Protein AF-X0VZW4-F1 (afdb_monomer)

InterPro domains:
  IPR011990 Tetratricopeptide-like helical domain superfamily [G3DSA:1.25.40.10] (31-252)

Solvent-accessible surface area (backbone atoms only — not comparable to full-atom values): 12844 Å² total; per-residue (Å²): 111,80,69,56,58,56,50,50,62,64,44,47,64,54,50,29,52,48,30,44,52,51,28,52,52,49,49,65,78,30,65,91,46,46,73,84,43,12,54,59,40,14,56,21,18,56,56,45,89,47,60,73,40,29,54,46,11,34,54,22,14,55,51,27,23,53,54,27,48,76,70,69,36,25,69,56,22,34,56,28,34,54,50,24,45,58,42,37,54,71,65,46,65,81,48,40,68,62,51,20,53,40,24,46,52,34,24,50,23,35,33,74,59,73,35,50,63,55,18,67,76,43,31,39,52,54,17,36,53,34,18,58,77,71,66,37,43,66,56,34,15,53,44,31,50,50,51,50,54,50,49,54,68,71,45,60,99,65,57,61,71,69,56,36,53,53,49,44,57,45,18,54,51,15,53,74,36,29,52,86,98,36,68,43,30,16,47,15,28,31,42,40,10,51,48,31,36,78,73,72,37,46,86,67,5,52,61,29,30,52,51,11,48,54,44,16,61,74,70,67,37,59,66,61,32,52,57,53,47,57,52,43,64,76,65,55,79,53,79,96,40,45,71,61,40,49,52,51,52,54,54,64,75,74,111

Sequence (255 aa):
FFKQTLYEEIIAPRRIRLHRQVGKALEEVYAKRLEEHAAELAEHFSHSSDPADLAKAVSYSEMAAGRAWAVYAYGEVVRLLEQALKVQEVLDPDDKAKRCDLFLGLGSAVSASGQPRRALDVELPEAFSLAEDIGDSERASRICQQTMGVLYRYWSALPSGPGLVEMVQWAERADRYAQPDTTGRALADIALGNVKYVTGYPNEGVPLIRRGLGLARRLGDADTFWWAAAYWLGRVGAPQHTEETLRLAEELAQG

Organism: NCBI:txid412755

Nearest PDB structures (foldseek):
  7v1l-assembly1_B-2  TM=6.203E-01  e=7.178E-03  Homo sapiens
  8rsv-assembly1_A  TM=5.604E-01  e=6.033E-03  Bacillus phage phi3T
  7v1m-assembly2_G  TM=6.363E-01  e=2.528E-02  Homo sapiens
  7v6q-assembly1_D  TM=6.056E-01  e=2.757E-02  Homo sapiens
  1hz4-assembly1_A  TM=3.282E-01  e=8.163E-02  Escherichia coli

Foldseek 3Di:
DVVVVVVCVVVLVVLLVVLVVVLVVCCVVCVVPCLVCLQSNLVSLLSHLDLVSLVSNLVSLVSPLVVCVVVLVLVSNLVSLVSSLVSCCSNPVPPLVSNLVSLLSNLVSCLSVVNLVCNLVPSLVSSLVSCVVVVPLVSNLSSLLSNLVSLPVVCPQDDDDPSLVSLCVSLVSLCVSDDPLDLSQLLSLLSNLVSCVNVPNNVSSVVSLVVSLVSCVVVVVVPSNLSSLVSCLSRVPDPVCVVVNVVSVVVNVVD

Structure (mmCIF, N/CA/C/O backbone):
data_AF-X0VZW4-F1
#
_entry.id   AF-X0VZW4-F1
#
loop_
_atom_site.group_PDB
_atom_site.id
_atom_site.type_symbol
_atom_site.label_atom_id
_atom_site.label_alt_id
_atom_site.label_comp_id
_atom_site.label_asym_id
_atom_site.label_entity_id
_atom_site.label_seq_id
_atom_site.pdbx_PDB_ins_code
_atom_site.Cartn_x
_atom_site.Cartn_y
_atom_site.Cartn_z
_atom_site.occupancy
_atom_site.B_iso_or_equiv
_atom_site.auth_seq_id
_atom_site.auth_comp_id
_atom_site.auth_asym_id
_atom_site.auth_atom_id
_atom_site.pdbx_PDB_model_num
ATOM 1 N N . PHE A 1 1 ? -4.818 29.015 34.819 1.00 50.47 1 PHE A N 1
ATOM 2 C CA . PHE A 1 1 ? -3.881 27.915 34.533 1.00 50.47 1 PHE A CA 1
ATOM 3 C C . PHE A 1 1 ? -4.149 26.668 35.377 1.00 50.47 1 PHE A C 1
ATOM 5 O O . PHE A 1 1 ? -4.656 25.729 34.798 1.00 50.47 1 PHE A O 1
ATOM 12 N N . PHE A 1 2 ? -3.995 26.646 36.710 1.00 49.75 2 PHE A N 1
ATOM 13 C CA . PHE A 1 2 ? -4.201 25.407 37.507 1.00 49.75 2 PHE A CA 1
ATOM 14 C C . PHE A 1 2 ? -5.631 24.806 37.494 1.00 49.75 2 PHE A C 1
ATOM 16 O O . PHE A 1 2 ? -5.803 23.609 37.683 1.00 49.75 2 PHE A O 1
ATOM 23 N N . LYS A 1 3 ? -6.678 25.614 37.254 1.00 39.56 3 LYS A N 1
ATOM 24 C CA . LYS A 1 3 ? -8.075 25.132 37.176 1.00 39.56 3 LYS A CA 1
ATOM 25 C C . LYS A 1 3 ? -8.452 24.486 35.836 1.00 39.56 3 LYS A C 1
ATOM 27 O O . LYS A 1 3 ? -9.397 23.713 35.822 1.00 39.56 3 LYS A O 1
ATOM 32 N N . GLN A 1 4 ? -7.769 24.808 34.737 1.00 46.12 4 GLN A N 1
ATOM 33 C CA . GLN A 1 4 ? -8.074 24.228 33.419 1.00 46.12 4 GLN A CA 1
ATOM 34 C C . GLN A 1 4 ? -7.522 22.807 33.318 1.00 46.12 4 GLN A C 1
ATOM 36 O O . GLN A 1 4 ? -8.266 21.895 32.980 1.00 46.12 4 GLN A O 1
ATOM 41 N N . THR A 1 5 ? -6.279 22.609 33.758 1.00 50.44 5 THR A N 1
ATOM 42 C CA . THR A 1 5 ? -5.612 21.304 33.769 1.00 50.44 5 THR A CA 1
ATOM 43 C C . THR A 1 5 ? -6.343 20.295 34.657 1.00 50.44 5 THR A C 1
ATOM 45 O O . THR A 1 5 ? -6.620 19.183 34.227 1.00 50.44 5 THR A O 1
ATOM 48 N N . LEU A 1 6 ? -6.779 20.707 35.856 1.00 48.88 6 LEU A N 1
ATOM 49 C CA . LEU A 1 6 ? -7.508 19.816 36.769 1.00 48.88 6 LEU A CA 1
ATOM 50 C C . LEU A 1 6 ? -8.915 19.444 36.256 1.00 48.88 6 LEU A C 1
ATOM 52 O O . LEU A 1 6 ? -9.420 18.361 36.542 1.00 48.88 6 LEU A O 1
ATOM 56 N N . TYR A 1 7 ? -9.574 20.341 35.510 1.00 48.31 7 TYR A N 1
ATOM 57 C CA . TYR A 1 7 ? -10.873 20.050 34.891 1.00 48.31 7 TYR A CA 1
ATOM 58 C C . TYR A 1 7 ? -10.722 19.097 33.701 1.00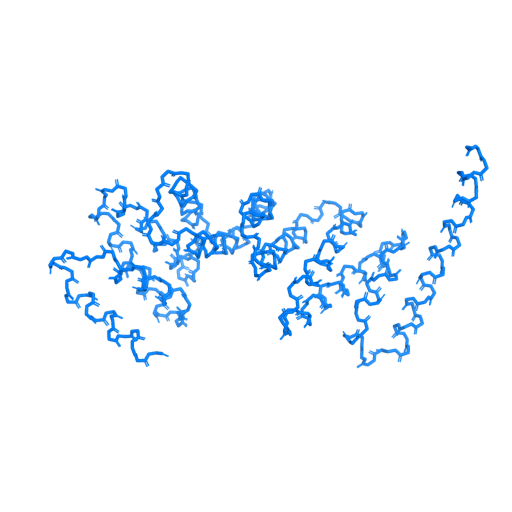 48.31 7 TYR A C 1
ATOM 60 O O . TYR A 1 7 ? -11.513 18.165 33.571 1.00 48.31 7 TYR A O 1
ATOM 68 N N . GLU A 1 8 ? -9.701 19.292 32.865 1.00 51.47 8 GLU A N 1
ATOM 69 C CA . GLU A 1 8 ? -9.376 18.388 31.757 1.00 51.47 8 GLU A CA 1
ATOM 70 C C . GLU A 1 8 ? -9.019 16.981 32.261 1.00 51.47 8 GLU A C 1
ATOM 72 O O . GLU A 1 8 ? -9.537 15.999 31.730 1.00 51.47 8 GLU A O 1
ATOM 77 N N . GLU A 1 9 ? -8.248 16.875 33.348 1.00 53.34 9 GLU A N 1
ATOM 78 C CA . GLU A 1 9 ? -7.863 15.597 33.965 1.00 53.34 9 GLU A CA 1
ATOM 79 C C . GLU A 1 9 ? -9.052 14.815 34.552 1.00 53.34 9 GLU A C 1
ATOM 81 O O . GLU A 1 9 ? -9.089 13.590 34.456 1.00 53.34 9 GLU A O 1
ATOM 86 N N . ILE A 1 10 ? -10.066 15.489 35.111 1.00 58.41 10 ILE A N 1
ATOM 87 C CA . ILE A 1 10 ? -11.280 14.827 35.632 1.00 58.41 10 ILE A CA 1
ATOM 88 C C . ILE A 1 10 ? -12.251 14.456 34.493 1.00 58.41 10 ILE A C 1
ATOM 90 O O . ILE A 1 10 ? -12.977 13.459 34.577 1.00 58.41 10 ILE A O 1
ATOM 94 N N . ILE A 1 11 ? -12.278 15.240 33.410 1.00 75.69 11 ILE A N 1
ATOM 95 C CA . ILE A 1 11 ? -13.163 15.016 32.258 1.00 75.69 11 ILE A CA 1
ATOM 96 C C . ILE A 1 11 ? -12.615 13.924 31.331 1.00 75.69 11 ILE A C 1
ATOM 98 O O . ILE A 1 11 ? -13.411 13.165 30.771 1.00 75.69 11 ILE A O 1
ATOM 102 N N . ALA A 1 12 ? -11.293 13.795 31.192 1.00 78.38 12 ALA A N 1
ATOM 103 C CA . ALA A 1 12 ? -10.671 12.861 30.257 1.00 78.38 12 ALA A CA 1
ATOM 104 C C . ALA A 1 12 ? -11.095 11.393 30.490 1.00 78.38 12 ALA A C 1
ATOM 106 O O . ALA A 1 12 ? -11.654 10.804 29.562 1.00 78.38 12 ALA A O 1
ATOM 107 N N . PRO A 1 13 ? -11.008 10.808 31.704 1.00 83.62 13 PRO A N 1
ATOM 108 C CA . PRO A 1 13 ? -11.471 9.438 31.947 1.00 83.62 13 PRO A CA 1
ATOM 109 C C . PRO A 1 13 ? -12.969 9.248 31.673 1.00 83.62 13 PRO A C 1
ATOM 111 O O . PRO A 1 13 ? -13.402 8.206 31.172 1.00 83.62 13 PRO A O 1
ATOM 114 N N . ARG A 1 14 ? -13.791 10.266 31.972 1.00 85.00 14 ARG A N 1
ATOM 115 C CA . ARG A 1 14 ? -15.236 10.223 31.709 1.00 85.00 14 ARG A CA 1
ATOM 116 C C . ARG A 1 14 ? -15.527 10.234 30.211 1.00 85.00 14 ARG A C 1
ATOM 118 O O . ARG A 1 14 ? -16.393 9.483 29.769 1.00 85.00 14 ARG A O 1
ATOM 125 N N . ARG A 1 15 ? -14.816 11.065 29.448 1.00 87.12 15 ARG A N 1
ATOM 126 C CA . ARG A 1 15 ? -14.939 11.161 27.993 1.00 87.12 15 ARG A CA 1
ATOM 127 C C . ARG A 1 15 ? -14.508 9.858 27.320 1.00 87.12 15 ARG A C 1
ATOM 129 O O . ARG A 1 15 ? -15.279 9.332 26.525 1.00 87.12 15 ARG A O 1
ATOM 136 N N . ILE A 1 16 ? -13.366 9.290 27.713 1.00 89.31 16 ILE A N 1
ATOM 137 C CA . ILE A 1 16 ? -12.884 7.981 27.236 1.00 89.31 16 ILE A CA 1
ATOM 138 C C . ILE A 1 16 ? -13.954 6.900 27.451 1.00 89.31 16 ILE A C 1
ATOM 140 O O . ILE A 1 16 ? -14.333 6.188 26.521 1.00 89.31 16 ILE A O 1
ATOM 144 N N . ARG A 1 17 ? -14.529 6.827 28.662 1.00 89.19 17 ARG A N 1
ATOM 145 C CA . ARG A 1 17 ? -15.597 5.865 28.973 1.00 89.19 17 ARG A CA 1
ATOM 146 C C . ARG A 1 17 ? -16.845 6.065 28.111 1.00 89.19 17 ARG A C 1
ATOM 148 O O . ARG A 1 17 ? -17.443 5.074 27.700 1.00 89.19 17 ARG A O 1
ATOM 155 N N . LEU A 1 18 ? -17.243 7.311 27.845 1.00 92.88 18 LEU A N 1
ATOM 156 C CA . LEU A 1 18 ? -18.391 7.611 26.985 1.00 92.88 18 LEU A CA 1
ATOM 157 C C . LEU A 1 18 ? -18.133 7.196 25.534 1.00 92.88 18 LEU A C 1
ATOM 159 O O . LEU A 1 18 ? -18.982 6.527 24.957 1.00 92.88 18 LEU A O 1
ATOM 163 N N . HIS A 1 19 ? -16.964 7.515 24.968 1.00 95.31 19 HIS A N 1
ATOM 164 C CA . HIS A 1 19 ? -16.605 7.070 23.618 1.00 95.31 19 HIS A CA 1
ATOM 165 C C . HIS A 1 19 ? -16.645 5.542 23.509 1.00 95.31 19 HIS A C 1
ATOM 167 O O . HIS A 1 19 ? -17.268 5.017 22.591 1.00 95.31 19 HIS A O 1
ATOM 173 N N . ARG A 1 20 ? -16.101 4.828 24.503 1.00 93.62 20 ARG A N 1
ATOM 174 C CA . ARG A 1 20 ? -16.175 3.364 24.558 1.00 93.62 20 ARG A CA 1
ATOM 175 C C . ARG A 1 20 ? -17.614 2.842 24.616 1.00 93.62 20 ARG A C 1
ATOM 177 O O . ARG A 1 20 ? -17.942 1.881 23.927 1.00 93.62 20 ARG A O 1
ATOM 184 N N . GLN A 1 21 ? -18.467 3.438 25.450 1.00 94.88 21 GLN A N 1
ATOM 185 C CA . GLN A 1 21 ? -19.874 3.037 25.573 1.00 94.88 21 GLN A CA 1
ATOM 186 C C . GLN A 1 21 ? -20.642 3.251 24.268 1.00 94.88 21 GLN A C 1
ATOM 188 O O . GLN A 1 21 ? -21.387 2.364 23.859 1.00 94.88 21 GLN A O 1
ATOM 193 N N . VAL A 1 22 ? -20.429 4.388 23.601 1.00 95.75 22 VAL A N 1
ATOM 194 C CA . VAL A 1 22 ? -21.047 4.672 22.302 1.00 95.75 22 VAL A CA 1
ATOM 195 C C . VAL A 1 22 ? -20.536 3.700 21.239 1.00 95.75 22 VAL A C 1
ATOM 197 O O . VAL A 1 22 ? -21.353 3.097 20.555 1.00 95.75 22 VAL A O 1
ATOM 200 N N . GLY A 1 23 ? -19.221 3.468 21.155 1.00 95.94 23 GLY A N 1
ATOM 201 C CA . GLY A 1 23 ? -18.638 2.520 20.200 1.00 95.94 23 GLY A CA 1
ATOM 202 C C . GLY A 1 23 ? -19.212 1.107 20.338 1.00 95.94 23 GLY A C 1
ATOM 203 O O . GLY A 1 23 ? -19.629 0.516 19.347 1.00 95.94 23 GLY A O 1
ATOM 204 N N . LYS A 1 24 ? -19.334 0.595 21.572 1.00 96.19 24 LYS A N 1
ATOM 205 C CA . LYS A 1 24 ? -19.956 -0.716 21.834 1.00 96.19 24 LYS A CA 1
ATOM 206 C C . LYS A 1 24 ? -21.438 -0.751 21.461 1.00 96.19 24 LYS A C 1
ATOM 208 O O . LYS A 1 24 ? -21.880 -1.702 20.829 1.00 96.19 24 LYS A O 1
ATOM 213 N N . ALA A 1 25 ? -22.193 0.292 21.805 1.00 96.88 25 ALA A N 1
ATOM 214 C CA . ALA A 1 25 ? -23.607 0.373 21.450 1.00 96.88 25 ALA A CA 1
ATOM 215 C C . ALA A 1 25 ? -23.816 0.426 19.925 1.00 96.88 25 ALA A C 1
ATOM 217 O O . ALA A 1 25 ? -24.714 -0.234 19.409 1.00 96.88 25 ALA A O 1
ATOM 218 N N . LEU A 1 26 ? -22.977 1.171 19.196 1.00 96.44 26 LEU A N 1
ATOM 219 C CA . LEU A 1 26 ? -22.997 1.207 17.732 1.00 96.44 26 LEU A CA 1
ATOM 220 C C . LEU A 1 26 ? -22.663 -0.167 17.136 1.00 96.44 26 LEU A C 1
ATOM 222 O O . LEU A 1 26 ? -23.366 -0.617 16.235 1.00 96.44 26 LEU A O 1
ATOM 226 N N . GLU A 1 27 ? -21.646 -0.856 17.660 1.00 96.44 27 GLU A N 1
ATOM 227 C CA . GLU A 1 27 ? -21.295 -2.221 17.244 1.00 96.44 27 GLU A CA 1
ATOM 228 C C . GLU A 1 27 ? -22.471 -3.194 17.412 1.00 96.44 27 GLU A C 1
ATOM 230 O O . GLU A 1 27 ? -22.763 -3.979 16.513 1.00 96.44 27 GLU A O 1
ATOM 235 N N . GLU A 1 28 ? -23.170 -3.127 18.548 1.00 96.75 28 GLU A N 1
ATOM 236 C CA . GLU A 1 28 ? -24.317 -3.988 18.848 1.00 96.75 28 GLU A CA 1
ATOM 237 C C . GLU A 1 28 ? -25.518 -3.684 17.940 1.00 96.75 28 GLU A C 1
ATOM 239 O O . GLU A 1 28 ? -26.097 -4.593 17.340 1.00 96.75 28 GLU A O 1
ATOM 244 N N . VAL A 1 29 ? -25.882 -2.404 17.800 1.00 97.56 29 VAL A N 1
ATOM 245 C CA . VAL A 1 29 ? -27.036 -1.968 16.995 1.00 97.56 29 VAL A CA 1
ATOM 246 C C . VAL A 1 29 ? -26.806 -2.223 15.503 1.00 97.56 29 VAL A C 1
ATOM 248 O O . VAL A 1 29 ? -27.734 -2.610 14.787 1.00 97.56 29 VAL A O 1
ATOM 251 N N . TYR A 1 30 ? -25.572 -2.047 15.029 1.00 95.81 30 TYR A N 1
ATOM 252 C CA . TYR A 1 30 ? -25.206 -2.162 13.619 1.00 95.81 30 TYR A CA 1
ATOM 253 C C . TYR A 1 30 ? -24.382 -3.410 13.300 1.00 95.81 30 TYR A C 1
ATOM 255 O O . TYR A 1 30 ? -23.720 -3.446 12.269 1.00 95.81 30 TYR A O 1
ATOM 263 N N . ALA A 1 31 ? -24.482 -4.478 14.097 1.00 94.62 31 ALA A N 1
ATOM 264 C CA . ALA A 1 31 ? -23.693 -5.704 13.927 1.00 94.62 31 ALA A CA 1
ATOM 265 C C . ALA A 1 31 ? -23.733 -6.313 12.505 1.00 94.62 31 ALA A C 1
ATOM 267 O O . ALA A 1 31 ? -22.778 -6.948 12.071 1.00 94.62 31 ALA A O 1
ATOM 268 N N . LYS A 1 32 ? -24.829 -6.114 11.755 1.00 95.81 32 LYS A N 1
ATOM 269 C CA . LYS A 1 32 ? -24.986 -6.589 10.361 1.00 95.81 32 LYS A CA 1
ATOM 270 C C . LYS A 1 32 ? -24.572 -5.572 9.288 1.00 95.81 32 LYS A C 1
ATOM 272 O O . LYS A 1 32 ? -24.661 -5.878 8.106 1.00 95.81 32 LYS A O 1
ATOM 277 N N . ARG A 1 33 ? -24.205 -4.356 9.691 1.00 94.94 33 ARG A N 1
ATOM 278 C CA . ARG A 1 33 ? -23.892 -3.203 8.831 1.00 94.94 33 ARG A CA 1
ATOM 279 C C . ARG A 1 33 ? -22.704 -2.405 9.381 1.00 94.94 33 ARG A C 1
ATOM 281 O O . ARG A 1 33 ? -22.652 -1.191 9.225 1.00 94.94 33 ARG A O 1
ATOM 288 N N . LEU A 1 34 ? -21.754 -3.080 10.034 1.00 94.81 34 LEU A N 1
ATOM 289 C CA . LEU A 1 34 ? -20.598 -2.432 10.669 1.00 94.81 34 LEU A CA 1
ATOM 290 C C . LEU A 1 34 ? -19.794 -1.601 9.669 1.00 94.81 34 LEU A C 1
ATOM 292 O O . LEU A 1 34 ? -19.367 -0.501 9.992 1.00 94.81 34 LEU A O 1
ATOM 296 N N . GLU A 1 35 ? -19.680 -2.086 8.434 1.00 93.62 35 GLU A N 1
ATOM 297 C CA . GLU A 1 35 ? -19.040 -1.365 7.339 1.00 93.62 35 GLU A CA 1
ATOM 298 C C . GLU A 1 35 ? -19.649 0.025 7.095 1.00 93.62 35 GLU A C 1
ATOM 300 O O . GLU A 1 35 ? -18.915 0.963 6.799 1.00 93.62 35 GLU A O 1
ATOM 305 N N . GLU A 1 36 ? -20.971 0.194 7.232 1.00 95.25 36 GLU A N 1
ATOM 306 C CA . GLU A 1 36 ? -21.644 1.491 7.034 1.00 95.25 36 GLU A CA 1
ATOM 307 C C . GLU A 1 36 ? -21.290 2.502 8.128 1.00 95.25 36 GLU A C 1
ATOM 309 O O . GLU A 1 36 ? -21.299 3.702 7.870 1.00 95.25 36 GLU A O 1
ATOM 314 N N . HIS A 1 37 ? -20.925 2.016 9.316 1.00 96.81 37 HIS A N 1
ATOM 315 C CA . HIS A 1 37 ? -20.604 2.824 10.494 1.00 96.81 37 HIS A CA 1
ATOM 316 C C . HIS A 1 37 ? -19.121 2.755 10.881 1.00 96.81 37 HIS A C 1
ATOM 318 O O . HIS A 1 37 ? -18.735 3.232 11.946 1.00 96.81 37 HIS A O 1
ATOM 324 N N . ALA A 1 38 ? -18.269 2.189 10.022 1.00 97.75 38 ALA A N 1
ATOM 325 C CA . ALA A 1 38 ? -16.870 1.927 10.341 1.00 97.75 38 ALA A CA 1
ATOM 326 C C . ALA A 1 38 ? -16.101 3.210 10.706 1.00 97.75 38 ALA A C 1
ATOM 328 O O . ALA A 1 38 ? -15.328 3.207 11.655 1.00 97.75 38 ALA A O 1
ATOM 329 N N . ALA A 1 39 ? -16.365 4.338 10.037 1.00 97.44 39 ALA A N 1
ATOM 330 C CA . ALA A 1 39 ? -15.709 5.608 10.364 1.00 97.44 39 ALA A CA 1
ATOM 331 C C . ALA A 1 39 ? -16.082 6.123 11.770 1.00 97.44 39 ALA A C 1
ATOM 333 O O . ALA A 1 39 ? -15.223 6.610 12.502 1.00 97.44 39 ALA A O 1
ATOM 334 N N . GLU A 1 40 ? -17.349 5.983 12.172 1.00 97.12 40 GLU A N 1
ATOM 335 C CA . GLU A 1 40 ? -17.820 6.365 13.511 1.00 97.12 40 GLU A CA 1
ATOM 336 C C . GLU A 1 40 ? -17.260 5.422 14.584 1.00 97.12 40 GLU A C 1
ATOM 338 O O . GLU A 1 40 ? -16.809 5.867 15.640 1.00 97.12 40 GLU A O 1
ATOM 343 N N . LEU A 1 41 ? -17.245 4.115 14.306 1.00 98.25 41 LEU A N 1
ATOM 344 C CA . LEU A 1 41 ? -16.666 3.108 15.193 1.00 98.25 41 LEU A CA 1
ATOM 345 C C . LEU A 1 41 ? -15.165 3.344 15.394 1.00 98.25 41 LEU A C 1
ATOM 347 O O . LEU A 1 41 ? -14.697 3.332 16.534 1.00 98.25 41 LEU A O 1
ATOM 351 N N . ALA A 1 42 ? -14.431 3.617 14.313 1.00 97.88 42 ALA A N 1
ATOM 352 C CA . ALA A 1 42 ? -13.022 3.985 14.353 1.00 97.88 42 ALA A CA 1
ATOM 353 C C . ALA A 1 42 ? -12.781 5.197 15.258 1.00 97.88 42 ALA A C 1
ATOM 355 O O . ALA A 1 42 ? -11.951 5.135 16.168 1.00 97.88 42 ALA A O 1
ATOM 356 N N . GLU A 1 43 ? -13.566 6.261 15.067 1.00 96.75 43 GLU A N 1
ATOM 357 C CA . GLU A 1 43 ? -13.483 7.466 15.887 1.00 96.75 43 GLU A CA 1
ATOM 358 C C . GLU A 1 43 ? -13.713 7.138 17.363 1.00 96.75 43 GLU A C 1
ATOM 360 O O . GLU A 1 43 ? -12.863 7.437 18.199 1.00 96.75 43 GLU A O 1
ATOM 365 N N . HIS A 1 44 ? -14.812 6.464 17.707 1.00 97.62 44 HIS A N 1
ATOM 366 C CA . HIS A 1 44 ? -15.130 6.154 19.100 1.00 97.62 44 HIS A CA 1
ATOM 367 C C . HIS A 1 44 ? -14.089 5.263 19.781 1.00 97.62 44 HIS A C 1
ATOM 369 O O . HIS A 1 44 ? -13.701 5.543 20.917 1.00 97.62 44 HIS A O 1
ATOM 375 N N . PHE A 1 45 ? -13.603 4.224 19.111 1.00 97.88 45 PHE A N 1
ATOM 376 C CA . PHE A 1 45 ? -12.608 3.340 19.705 1.00 97.88 45 PHE A CA 1
ATOM 377 C C . PHE A 1 45 ? -11.212 3.980 19.793 1.00 97.88 45 PHE A C 1
ATOM 379 O O . PHE A 1 45 ? -10.460 3.633 20.704 1.00 97.88 45 PHE A O 1
ATOM 386 N N . SER A 1 46 ? -10.889 4.965 18.942 1.00 96.81 46 SER A N 1
ATOM 387 C CA . SER A 1 46 ? -9.586 5.656 18.961 1.00 96.81 46 SER A CA 1
ATOM 388 C C . SER A 1 46 ? -9.323 6.476 20.231 1.00 96.81 46 SER A C 1
ATOM 390 O O . SER A 1 46 ? -8.172 6.748 20.557 1.00 96.81 46 SER A O 1
ATOM 392 N N . HIS A 1 47 ? -10.370 6.830 20.988 1.00 94.81 47 HIS A N 1
ATOM 393 C CA . HIS A 1 47 ? -10.239 7.508 22.288 1.00 94.81 47 HIS A CA 1
ATOM 394 C C . HIS A 1 47 ? -10.024 6.539 23.460 1.00 94.81 47 HIS A C 1
ATOM 396 O O . HIS A 1 47 ? -9.960 6.990 24.600 1.00 94.81 47 HIS A O 1
ATOM 402 N N . SER A 1 48 ? -9.977 5.222 23.238 1.00 92.38 48 SER A N 1
ATOM 403 C CA . SER A 1 48 ? -9.764 4.253 24.320 1.00 92.38 48 SER A CA 1
ATOM 404 C C . SER A 1 48 ? -8.300 4.200 24.773 1.00 92.38 48 SER A C 1
ATOM 406 O O . SER A 1 48 ? -7.398 4.649 24.080 1.00 92.38 48 SER A O 1
ATOM 408 N N . SER A 1 49 ? -8.056 3.628 25.950 1.00 89.56 49 SER A N 1
ATOM 409 C CA . SER A 1 49 ? -6.719 3.207 26.397 1.00 89.56 49 SER A CA 1
ATOM 410 C C . SER A 1 49 ? -6.597 1.682 26.501 1.00 89.56 49 SER A C 1
ATOM 412 O O . SER A 1 49 ? -5.585 1.171 26.969 1.00 89.56 49 SER A O 1
ATOM 414 N N . ASP A 1 50 ? -7.654 0.951 26.135 1.00 94.69 50 ASP A N 1
ATOM 415 C CA . ASP A 1 50 ? -7.696 -0.510 26.121 1.00 94.69 50 ASP A CA 1
ATOM 416 C C . ASP A 1 50 ? -7.139 -1.022 24.777 1.00 94.69 50 ASP A C 1
ATOM 418 O O . ASP A 1 50 ? -7.697 -0.662 23.735 1.00 94.69 50 ASP A O 1
ATOM 422 N N . PRO A 1 51 ? -6.089 -1.868 24.763 1.00 96.88 51 PRO A N 1
ATOM 423 C CA . PRO A 1 51 ? -5.511 -2.393 23.525 1.00 96.88 51 PRO A CA 1
ATOM 424 C C . PRO A 1 51 ? -6.528 -3.078 22.602 1.00 96.88 51 PRO A C 1
ATOM 426 O O . PRO A 1 51 ? -6.433 -2.954 21.383 1.00 96.88 51 PRO A O 1
ATOM 429 N N . ALA A 1 52 ? -7.543 -3.755 23.154 1.00 97.25 52 ALA A N 1
ATOM 430 C CA . ALA A 1 52 ? -8.564 -4.417 22.342 1.00 97.25 52 ALA A CA 1
ATOM 431 C C . ALA A 1 52 ? -9.476 -3.412 21.623 1.00 97.25 52 ALA A C 1
ATOM 433 O O . ALA A 1 52 ? -9.904 -3.652 20.495 1.00 97.25 52 ALA A O 1
ATOM 434 N N . ASP A 1 53 ? -9.767 -2.278 22.262 1.00 97.31 53 ASP A N 1
ATOM 435 C CA . ASP A 1 53 ? -10.522 -1.199 21.634 1.00 97.31 53 ASP A CA 1
ATOM 436 C C . ASP A 1 53 ? -9.651 -0.483 20.583 1.00 97.31 53 ASP A C 1
ATOM 438 O O . ASP A 1 53 ? -10.114 -0.235 19.475 1.00 97.31 53 ASP A O 1
ATOM 442 N N . LEU A 1 54 ? -8.372 -0.210 20.868 1.00 98.25 54 LEU A N 1
ATOM 443 C CA . LEU A 1 54 ? -7.468 0.413 19.891 1.00 98.25 54 LEU A CA 1
ATOM 444 C C . LEU A 1 54 ? -7.278 -0.460 18.638 1.00 98.25 54 LEU A C 1
ATOM 446 O O . LEU A 1 54 ? -7.327 0.053 17.521 1.00 98.25 54 LEU A O 1
ATOM 450 N N . ALA A 1 55 ? -7.169 -1.783 18.794 1.00 98.44 55 ALA A N 1
ATOM 451 C CA . ALA A 1 55 ? -7.121 -2.714 17.664 1.00 98.44 55 ALA A CA 1
ATOM 452 C C . ALA A 1 55 ? -8.391 -2.645 16.793 1.00 98.44 55 ALA A C 1
ATOM 454 O O . ALA A 1 55 ? -8.317 -2.691 15.559 1.00 98.44 55 ALA A O 1
ATOM 455 N N . LYS A 1 56 ? -9.566 -2.468 17.416 1.00 98.25 56 LYS A N 1
ATOM 456 C CA . LYS A 1 56 ? -10.815 -2.203 16.687 1.00 98.25 56 LYS A CA 1
ATOM 457 C C . LYS A 1 56 ? -10.769 -0.872 15.951 1.00 98.25 56 LYS A C 1
ATOM 459 O O . LYS A 1 56 ? -11.202 -0.814 14.807 1.00 98.25 56 LYS A O 1
ATOM 464 N N . ALA A 1 57 ? -10.236 0.181 16.569 1.00 98.50 57 ALA A N 1
ATOM 465 C CA . ALA A 1 57 ? -10.125 1.487 15.927 1.00 98.50 57 ALA A CA 1
ATOM 466 C C . ALA A 1 57 ? -9.279 1.435 14.646 1.00 98.50 57 ALA A C 1
ATOM 468 O O . ALA A 1 57 ? -9.705 1.975 13.625 1.00 98.50 57 ALA A O 1
ATOM 469 N N . VAL A 1 58 ? -8.138 0.731 14.663 1.00 98.69 58 VAL A N 1
ATOM 470 C CA . VAL A 1 58 ? -7.322 0.493 13.456 1.00 98.69 58 VAL A CA 1
ATOM 471 C C . VAL A 1 58 ? -8.132 -0.273 12.407 1.00 98.69 58 VAL A C 1
ATOM 473 O O . VAL A 1 58 ? -8.278 0.199 11.282 1.00 98.69 58 VAL A O 1
ATOM 476 N N . SER A 1 59 ? -8.747 -1.394 12.797 1.00 98.44 59 SER A N 1
ATOM 477 C CA . SER A 1 59 ? -9.506 -2.261 11.880 1.00 98.44 59 SER A CA 1
ATOM 478 C C . SER A 1 59 ? -10.682 -1.534 11.213 1.00 98.44 59 SER A C 1
ATOM 480 O O . SER A 1 59 ? -10.895 -1.639 10.005 1.00 98.44 59 SER A O 1
ATOM 482 N N . TYR A 1 60 ? -11.447 -0.762 11.988 1.00 98.69 60 TYR A N 1
ATOM 483 C CA . TYR A 1 60 ? -12.557 0.028 11.465 1.00 98.69 60 TYR A CA 1
ATOM 484 C C . TYR A 1 60 ? -12.084 1.211 10.616 1.00 98.69 60 TYR A C 1
ATOM 486 O O . TYR A 1 60 ? -12.756 1.556 9.645 1.00 98.69 60 TYR A O 1
ATOM 494 N N . SER A 1 61 ? -10.918 1.793 10.915 1.00 98.69 61 SER A N 1
ATOM 495 C CA . SER A 1 61 ? -10.321 2.829 10.065 1.00 98.69 61 SER A CA 1
ATOM 496 C C . SER A 1 61 ? -9.941 2.266 8.694 1.00 98.69 61 SER A C 1
ATOM 498 O O . SER A 1 61 ? -10.280 2.871 7.682 1.00 98.69 61 SER A O 1
ATOM 500 N N . GLU A 1 62 ? -9.307 1.088 8.643 1.00 98.56 62 GLU A N 1
ATOM 501 C CA . GLU A 1 62 ? -8.961 0.393 7.390 1.00 98.56 62 GLU A CA 1
ATOM 502 C C . GLU A 1 62 ? -10.223 0.033 6.581 1.00 98.56 62 GLU A C 1
ATOM 504 O O . GLU A 1 62 ? -10.286 0.264 5.373 1.00 98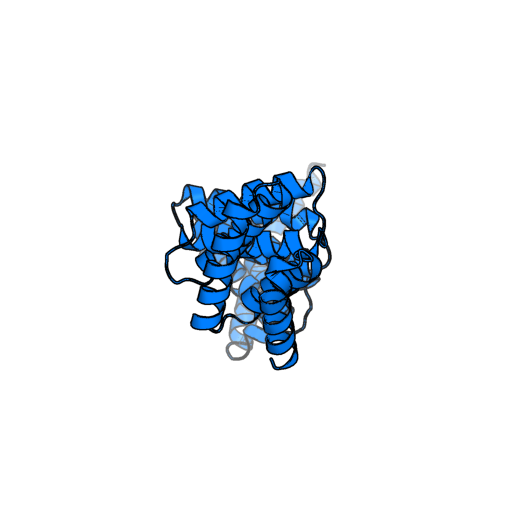.56 62 GLU A O 1
ATOM 509 N N . MET A 1 63 ? -11.270 -0.459 7.251 1.00 98.38 63 MET A N 1
ATOM 510 C CA . MET A 1 63 ? -12.562 -0.775 6.630 1.00 98.38 63 MET A CA 1
ATOM 511 C C . MET A 1 63 ? -13.246 0.470 6.042 1.00 98.38 63 MET A C 1
ATOM 513 O O . MET A 1 63 ? -13.698 0.461 4.893 1.00 98.38 63 MET A O 1
ATOM 517 N N . ALA A 1 64 ? -13.300 1.561 6.809 1.00 98.50 64 ALA A N 1
ATOM 518 C CA . ALA A 1 64 ? -13.849 2.831 6.351 1.00 98.50 64 ALA A CA 1
ATOM 519 C C . ALA A 1 64 ? -13.028 3.414 5.191 1.00 98.50 64 ALA A C 1
ATOM 521 O O . ALA A 1 64 ? -13.601 3.905 4.217 1.00 98.50 64 ALA A O 1
ATOM 522 N N . ALA A 1 65 ? -11.698 3.304 5.260 1.00 98.50 65 ALA A N 1
ATOM 523 C CA . ALA A 1 65 ? -10.784 3.734 4.210 1.00 98.50 65 ALA A CA 1
ATOM 524 C C . ALA A 1 65 ? -11.032 2.953 2.911 1.00 98.50 65 ALA A C 1
ATOM 526 O O . ALA A 1 65 ? -11.112 3.560 1.846 1.00 98.50 65 ALA A O 1
ATOM 527 N N . GLY A 1 66 ? -11.257 1.637 2.990 1.00 98.00 66 GLY A N 1
ATOM 528 C CA . GLY A 1 66 ? -11.632 0.814 1.837 1.00 98.00 66 GLY A CA 1
ATOM 529 C C . GLY A 1 66 ? -12.931 1.275 1.165 1.00 98.00 66 GLY A C 1
ATOM 530 O O . GLY A 1 66 ? -12.992 1.395 -0.060 1.00 98.00 66 GLY A O 1
ATOM 531 N N . ARG A 1 67 ? -13.959 1.624 1.951 1.00 97.75 67 ARG A N 1
ATOM 532 C CA . ARG A 1 67 ? -15.218 2.175 1.412 1.00 97.75 67 ARG A CA 1
ATOM 533 C C . ARG A 1 67 ? -15.035 3.549 0.785 1.00 97.75 67 ARG A C 1
ATOM 535 O O . ARG A 1 67 ? -15.553 3.789 -0.302 1.00 97.75 67 ARG A O 1
ATOM 542 N N . ALA A 1 68 ? -14.310 4.440 1.458 1.00 98.19 68 ALA A N 1
ATOM 543 C CA . ALA A 1 68 ? -14.013 5.773 0.948 1.00 98.19 68 ALA A CA 1
ATOM 544 C C . ALA A 1 68 ? -13.219 5.695 -0.367 1.00 98.19 68 ALA A C 1
ATOM 546 O O . ALA A 1 68 ? -13.522 6.424 -1.311 1.00 98.19 68 ALA A O 1
ATOM 547 N N . TRP A 1 69 ? -12.272 4.757 -0.465 1.00 98.06 69 TRP A N 1
ATOM 548 C CA . TRP A 1 69 ? -11.524 4.483 -1.690 1.00 98.06 69 TRP A CA 1
ATOM 549 C C . TRP A 1 69 ? -12.442 4.058 -2.841 1.00 98.06 69 TRP A C 1
ATOM 551 O O . TRP A 1 69 ? -12.341 4.607 -3.936 1.00 98.06 69 TRP A O 1
ATOM 561 N N . ALA A 1 70 ? -13.380 3.140 -2.587 1.00 97.25 70 ALA A N 1
ATOM 562 C CA . ALA A 1 70 ? -14.308 2.627 -3.598 1.00 97.25 70 ALA A CA 1
ATOM 563 C C . ALA A 1 70 ? -15.232 3.701 -4.206 1.00 97.25 70 ALA A C 1
ATOM 565 O O . ALA A 1 70 ? -15.732 3.522 -5.314 1.00 97.25 70 ALA A O 1
ATOM 566 N N . VAL A 1 71 ? -15.449 4.816 -3.501 1.00 97.31 71 VAL A N 1
ATOM 567 C CA . VAL A 1 71 ? -16.235 5.967 -3.983 1.00 97.31 71 VAL A CA 1
ATOM 568 C C . VAL A 1 71 ? -15.369 7.193 -4.294 1.00 97.31 71 VAL A C 1
ATOM 570 O O . VAL A 1 71 ? -15.887 8.304 -4.389 1.00 97.31 71 VAL A O 1
ATOM 573 N N . TYR A 1 72 ? -14.056 7.002 -4.463 1.00 97.06 72 TYR A N 1
ATOM 574 C CA . TYR A 1 72 ? -13.085 8.039 -4.838 1.00 97.06 72 TYR A CA 1
ATOM 575 C C . TYR A 1 72 ? -12.947 9.198 -3.832 1.00 97.06 72 TYR A C 1
ATOM 577 O O . TYR A 1 72 ? -12.450 10.275 -4.165 1.00 97.06 72 TYR A O 1
ATOM 585 N N . ALA A 1 73 ? -13.340 8.988 -2.574 1.00 97.69 73 ALA A N 1
ATOM 586 C CA . ALA A 1 73 ? -13.214 9.966 -1.497 1.00 97.69 73 ALA A CA 1
ATOM 587 C C . ALA A 1 73 ? -11.794 9.957 -0.896 1.00 97.69 73 ALA A C 1
ATOM 589 O O . ALA A 1 73 ? -11.605 9.723 0.295 1.00 97.69 73 ALA A O 1
ATOM 590 N N . TYR A 1 74 ? -10.769 10.208 -1.717 1.00 97.75 74 TYR A N 1
ATOM 591 C CA . TYR A 1 74 ? -9.362 10.028 -1.329 1.00 97.75 74 TYR A CA 1
ATOM 592 C C . TYR A 1 74 ? -8.929 10.865 -0.121 1.00 97.75 74 TYR A C 1
ATOM 594 O O . TYR A 1 74 ? -8.146 10.389 0.694 1.00 97.75 74 TYR A O 1
ATOM 602 N N . GLY A 1 75 ? -9.456 12.084 0.040 1.00 97.94 75 GLY A N 1
ATOM 603 C CA . GLY A 1 75 ? -9.172 12.902 1.225 1.00 97.94 75 GLY A CA 1
ATOM 604 C C . GLY A 1 75 ? -9.651 12.249 2.527 1.00 97.94 75 GLY A C 1
ATOM 605 O O . GLY A 1 75 ? -8.976 12.339 3.548 1.00 97.94 75 GLY A O 1
ATOM 606 N N . GLU A 1 76 ? -10.772 11.528 2.473 1.00 98.19 76 GLU A N 1
ATOM 607 C CA . GLU A 1 76 ? -11.285 10.776 3.617 1.00 98.19 76 GLU A CA 1
ATOM 608 C C . GLU A 1 76 ? -10.447 9.520 3.885 1.00 98.19 76 GLU A C 1
ATOM 610 O O . GLU A 1 76 ? -10.158 9.216 5.039 1.00 98.19 76 GLU A O 1
ATOM 615 N N . VAL A 1 77 ? -9.961 8.845 2.834 1.00 98.75 77 VAL A N 1
ATOM 616 C CA . VAL A 1 77 ? -8.992 7.743 2.975 1.00 98.75 77 VAL A CA 1
ATOM 617 C C . VAL A 1 77 ? -7.736 8.220 3.710 1.00 98.75 77 VAL A C 1
ATOM 619 O O . VAL A 1 77 ? -7.303 7.566 4.655 1.00 98.75 77 VAL A O 1
ATOM 622 N N . VAL A 1 78 ? -7.177 9.374 3.318 1.00 98.69 78 VAL A N 1
ATOM 623 C CA . VAL A 1 78 ? -6.010 9.967 3.993 1.00 98.69 78 VAL A CA 1
ATOM 624 C C . VAL A 1 78 ? -6.312 10.212 5.471 1.00 98.69 78 VAL A 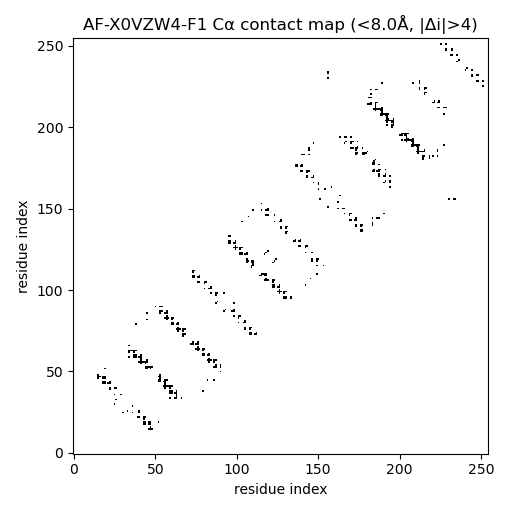C 1
ATOM 626 O O . VAL A 1 78 ? -5.560 9.748 6.324 1.00 98.69 78 VAL A O 1
ATOM 629 N N . ARG A 1 79 ? -7.438 10.867 5.789 1.00 98.44 79 ARG A N 1
ATOM 630 C CA . ARG A 1 79 ? -7.837 11.154 7.177 1.00 98.44 79 ARG A CA 1
ATOM 631 C C . ARG A 1 79 ? -7.942 9.879 8.024 1.00 98.44 79 ARG A C 1
ATOM 633 O O . ARG A 1 79 ? -7.448 9.846 9.150 1.00 98.44 79 ARG A O 1
ATOM 640 N N . LEU A 1 80 ? -8.584 8.843 7.487 1.00 98.69 80 LEU A N 1
ATOM 641 C CA . LEU A 1 80 ? -8.812 7.573 8.177 1.00 98.69 80 LEU A CA 1
ATOM 642 C C . LEU A 1 80 ? -7.513 6.792 8.393 1.00 98.69 80 LEU A C 1
ATOM 644 O O . LEU A 1 80 ? -7.280 6.292 9.491 1.00 98.69 80 LEU A O 1
ATOM 648 N N . LEU A 1 81 ? -6.639 6.712 7.387 1.00 98.75 81 LEU A N 1
ATOM 649 C CA . LEU A 1 81 ? -5.369 5.998 7.523 1.00 98.75 81 LEU A CA 1
ATOM 650 C C . LEU A 1 81 ? -4.356 6.758 8.398 1.00 98.75 81 LEU A C 1
ATOM 652 O O . LEU A 1 81 ? -3.595 6.125 9.124 1.00 98.75 81 LEU A O 1
ATOM 656 N N . GLU A 1 82 ? -4.377 8.097 8.418 1.00 98.56 82 GLU A N 1
ATOM 657 C CA . GLU A 1 82 ? -3.582 8.891 9.370 1.00 98.56 82 GLU A CA 1
ATOM 658 C C . GLU A 1 82 ? -4.036 8.652 10.816 1.00 98.56 82 GLU A C 1
ATOM 660 O O . GLU A 1 82 ? -3.209 8.564 11.726 1.00 98.56 82 GLU A O 1
ATOM 665 N N . GLN A 1 83 ? -5.349 8.540 11.042 1.00 98.25 83 GLN A N 1
ATOM 666 C CA . GLN A 1 83 ? -5.901 8.167 12.344 1.00 98.25 83 GLN A CA 1
ATOM 667 C C . GLN A 1 83 ? -5.490 6.741 12.725 1.00 98.25 83 GLN A C 1
ATOM 669 O O . GLN A 1 83 ? -5.015 6.534 13.841 1.00 98.25 83 GLN A O 1
ATOM 674 N N . ALA A 1 84 ? -5.603 5.786 11.797 1.00 98.69 84 ALA A N 1
ATOM 675 C CA . ALA A 1 84 ? -5.179 4.405 12.004 1.00 98.69 84 ALA A CA 1
ATOM 676 C C . ALA A 1 84 ? -3.697 4.314 12.388 1.00 98.69 84 ALA A C 1
ATOM 678 O O . ALA A 1 84 ? -3.361 3.608 13.332 1.00 98.69 84 ALA A O 1
ATOM 679 N N . LEU A 1 85 ? -2.825 5.066 11.709 1.00 98.62 85 LEU A N 1
ATOM 680 C CA . LEU A 1 85 ? -1.391 5.090 11.992 1.00 98.62 85 LEU A CA 1
ATOM 681 C C . LEU A 1 85 ? -1.096 5.635 13.393 1.00 98.62 85 LEU A C 1
ATOM 683 O O . LEU A 1 85 ? -0.380 4.990 14.152 1.00 98.62 85 LEU A O 1
ATOM 687 N N . LYS A 1 86 ? -1.709 6.763 13.776 1.00 98.25 86 LYS A N 1
ATOM 688 C CA . LYS A 1 86 ? -1.555 7.331 15.128 1.00 98.25 86 LYS A CA 1
ATOM 689 C C . LYS A 1 86 ? -2.036 6.371 16.212 1.00 98.25 86 LYS A C 1
ATOM 691 O O . LYS A 1 86 ? -1.406 6.254 17.257 1.00 98.25 86 LYS A O 1
ATOM 696 N N . VAL A 1 87 ? -3.158 5.692 15.976 1.00 98.50 87 VAL A N 1
ATOM 697 C CA . VAL A 1 87 ? -3.670 4.685 16.909 1.00 98.50 87 VAL A CA 1
ATOM 698 C C . VAL A 1 87 ? -2.733 3.481 16.973 1.00 98.50 87 VAL A C 1
ATOM 700 O O . VAL A 1 87 ? -2.447 3.006 18.069 1.00 98.50 87 VAL A O 1
ATOM 703 N N . GLN A 1 88 ? -2.227 3.012 15.832 1.00 98.62 88 GLN A N 1
ATOM 704 C CA . GLN A 1 88 ? -1.293 1.892 15.766 1.00 98.62 88 GLN A CA 1
ATOM 705 C C . GLN A 1 88 ? -0.001 2.190 16.535 1.00 98.62 88 GLN A C 1
ATOM 707 O O . GLN A 1 88 ? 0.471 1.330 17.265 1.00 98.62 88 GLN A O 1
ATOM 712 N N . GLU A 1 89 ? 0.536 3.407 16.438 1.00 97.50 89 GLU A N 1
ATOM 713 C CA . GLU A 1 89 ? 1.730 3.828 17.187 1.00 97.50 89 GLU A CA 1
ATOM 714 C C . GLU A 1 89 ? 1.529 3.815 18.710 1.00 97.50 89 GLU A C 1
ATOM 716 O O . GLU A 1 89 ? 2.491 3.640 19.454 1.00 97.50 89 GLU A O 1
ATOM 721 N N . VAL A 1 90 ? 0.288 3.979 19.182 1.00 97.62 90 VAL A N 1
ATOM 722 C CA . VAL A 1 90 ? -0.061 3.857 20.606 1.00 97.62 90 VAL A CA 1
ATOM 723 C C . VAL A 1 90 ? -0.329 2.402 20.995 1.00 97.62 90 VAL A C 1
ATOM 725 O O . VAL A 1 90 ? 0.052 1.985 22.087 1.00 97.62 90 VAL A O 1
ATOM 728 N N . LEU A 1 91 ? -1.006 1.643 20.129 1.00 98.06 91 LEU A N 1
ATOM 729 C CA . LEU A 1 91 ? -1.366 0.244 20.357 1.00 98.06 91 LEU A CA 1
ATOM 730 C C . LEU A 1 91 ? -0.130 -0.659 20.404 1.00 98.06 91 LEU A C 1
ATOM 732 O O . LEU A 1 91 ? 0.041 -1.412 21.359 1.00 98.06 91 LEU A O 1
ATOM 736 N N . ASP A 1 92 ? 0.683 -0.597 19.353 1.00 97.81 92 ASP A N 1
ATOM 737 C CA . ASP A 1 92 ? 1.893 -1.389 19.182 1.00 97.81 92 ASP A CA 1
ATOM 738 C C . ASP A 1 92 ? 2.847 -0.665 18.205 1.00 97.81 92 ASP A C 1
ATOM 740 O O . ASP A 1 92 ? 2.740 -0.831 16.980 1.00 97.81 92 ASP A O 1
ATOM 744 N N . PRO A 1 93 ? 3.769 0.174 18.720 1.00 96.00 93 PRO A N 1
ATOM 745 C CA . PRO A 1 93 ? 4.741 0.885 17.890 1.00 96.00 93 PRO A CA 1
ATOM 746 C C . PRO A 1 93 ? 5.771 -0.044 17.227 1.00 96.00 93 PRO A C 1
ATOM 748 O O . PRO A 1 93 ? 6.381 0.358 16.227 1.00 96.00 93 PRO A O 1
ATOM 751 N N . ASP A 1 94 ? 5.955 -1.259 17.752 1.00 97.38 94 ASP A N 1
ATOM 752 C CA . ASP A 1 94 ? 6.920 -2.246 17.261 1.00 97.38 94 ASP A CA 1
ATOM 753 C C . ASP A 1 94 ? 6.332 -3.154 16.168 1.00 97.38 94 ASP A C 1
ATOM 755 O O . ASP A 1 94 ? 7.091 -3.827 15.462 1.00 97.38 94 ASP A O 1
ATOM 759 N N . ASP A 1 95 ? 5.013 -3.111 15.935 1.00 98.19 95 ASP A N 1
ATOM 760 C CA . ASP A 1 95 ? 4.369 -3.715 14.762 1.00 98.19 95 ASP A CA 1
ATOM 761 C C . ASP A 1 95 ? 4.690 -2.918 13.483 1.00 98.19 95 ASP A C 1
ATOM 763 O O . ASP A 1 95 ? 3.881 -2.193 12.887 1.00 98.19 95 ASP A O 1
ATOM 767 N N . LYS A 1 96 ? 5.944 -3.060 13.048 1.00 98.25 96 LYS A N 1
ATOM 768 C CA . LYS A 1 96 ? 6.478 -2.461 11.824 1.00 98.25 96 LYS A CA 1
ATOM 769 C C . LYS A 1 96 ? 5.727 -2.932 10.580 1.00 98.25 96 LYS A C 1
ATOM 771 O O . LYS A 1 96 ? 5.620 -2.163 9.628 1.00 98.25 96 LYS A O 1
ATOM 776 N N . ALA A 1 97 ? 5.189 -4.154 10.583 1.00 98.50 97 ALA A N 1
ATOM 777 C CA . ALA A 1 97 ? 4.455 -4.700 9.446 1.00 98.50 97 ALA A CA 1
ATOM 778 C C . ALA A 1 97 ? 3.130 -3.954 9.234 1.00 98.50 97 ALA A C 1
ATOM 780 O O . ALA A 1 97 ? 2.877 -3.463 8.132 1.00 98.50 97 ALA A O 1
ATOM 781 N N . LYS A 1 98 ? 2.325 -3.775 10.291 1.00 98.44 98 LYS A N 1
ATOM 782 C CA . LYS A 1 98 ? 1.082 -2.996 10.203 1.00 98.44 98 LYS A CA 1
ATOM 783 C C . LYS A 1 98 ? 1.357 -1.533 9.861 1.00 98.44 98 LYS A C 1
ATOM 785 O O . LYS A 1 98 ? 0.679 -0.972 9.003 1.00 98.44 98 LYS A O 1
ATOM 790 N N . ARG A 1 99 ? 2.377 -0.915 10.468 1.00 98.62 99 ARG A N 1
ATOM 791 C CA . ARG A 1 99 ? 2.773 0.470 10.147 1.00 98.62 99 ARG A CA 1
ATOM 792 C C . ARG A 1 99 ? 3.205 0.619 8.685 1.00 98.62 99 ARG A C 1
ATOM 794 O O . ARG A 1 99 ? 2.795 1.576 8.035 1.00 98.62 99 ARG A O 1
ATOM 801 N N . CYS A 1 100 ? 3.964 -0.341 8.153 1.00 98.75 100 CYS A N 1
ATOM 802 C CA . CYS A 1 100 ? 4.345 -0.384 6.742 1.00 98.75 100 CYS A CA 1
ATOM 803 C C . CYS A 1 100 ? 3.109 -0.419 5.832 1.00 98.75 100 CYS A C 1
ATOM 805 O O . CYS A 1 100 ? 3.025 0.358 4.882 1.00 98.75 100 CYS A O 1
ATOM 807 N N . ASP A 1 101 ? 2.136 -1.282 6.135 1.00 98.44 101 ASP A N 1
ATOM 808 C CA . ASP A 1 101 ? 0.913 -1.412 5.337 1.00 98.44 101 ASP A CA 1
ATOM 809 C C . ASP A 1 101 ? 0.066 -0.123 5.375 1.00 98.44 101 ASP A C 1
ATOM 811 O O . ASP A 1 101 ? -0.453 0.309 4.341 1.00 98.44 101 ASP A O 1
ATOM 815 N N . LEU A 1 102 ? -0.010 0.547 6.533 1.00 98.69 102 LEU A N 1
ATOM 816 C CA . LEU A 1 102 ? -0.698 1.835 6.686 1.00 98.69 102 LEU A CA 1
ATOM 817 C C . LEU A 1 102 ? -0.006 2.962 5.907 1.00 98.69 102 LEU A C 1
ATOM 819 O O . LEU A 1 102 ? -0.685 3.719 5.212 1.00 98.69 102 LEU A O 1
ATOM 823 N N . PHE A 1 103 ? 1.327 3.059 5.962 1.00 98.75 103 PHE A N 1
ATOM 824 C CA . PHE A 1 103 ? 2.079 4.025 5.156 1.00 98.75 103 PHE A CA 1
ATOM 825 C C . PHE A 1 103 ? 1.949 3.750 3.654 1.00 98.75 103 PHE A C 1
ATOM 827 O O . PHE A 1 103 ? 1.752 4.683 2.878 1.00 98.75 103 PHE A O 1
ATOM 834 N N . LEU A 1 104 ? 1.980 2.484 3.228 1.00 98.44 104 LEU A N 1
ATOM 835 C CA . LEU A 1 104 ? 1.774 2.111 1.827 1.00 98.44 104 LEU A CA 1
ATOM 836 C C . LEU A 1 104 ? 0.381 2.544 1.328 1.00 98.44 104 LEU A C 1
ATOM 838 O O . LEU A 1 104 ? 0.254 3.148 0.253 1.00 98.44 104 LEU A O 1
ATOM 842 N N . GLY A 1 105 ? -0.656 2.294 2.137 1.00 98.19 105 GLY A N 1
ATOM 843 C CA . GLY A 1 105 ? -2.024 2.747 1.881 1.00 98.19 105 GLY A CA 1
ATOM 844 C C . GLY A 1 105 ? -2.147 4.274 1.844 1.00 98.19 105 GLY A C 1
ATOM 845 O O . GLY A 1 105 ? -2.751 4.821 0.917 1.00 98.19 105 GLY A O 1
ATOM 846 N N . LEU A 1 106 ? -1.513 4.978 2.790 1.00 98.38 106 LEU A N 1
ATOM 847 C CA . LEU A 1 106 ? -1.441 6.440 2.785 1.00 98.38 106 LEU A CA 1
ATOM 848 C C . LEU A 1 106 ? -0.775 6.951 1.513 1.00 98.38 106 LEU A C 1
ATOM 850 O O . LEU A 1 106 ? -1.338 7.828 0.865 1.00 98.38 106 LEU A O 1
ATOM 854 N N . GLY A 1 107 ? 0.345 6.355 1.099 1.00 97.94 107 GLY A N 1
ATOM 855 C CA . GLY A 1 107 ? 1.042 6.718 -0.130 1.00 97.94 107 GLY A CA 1
ATOM 856 C C . GLY A 1 107 ? 0.142 6.638 -1.366 1.00 97.94 107 GLY A C 1
ATOM 857 O O . GLY A 1 107 ? 0.237 7.472 -2.269 1.00 97.94 107 GLY A O 1
ATOM 858 N N . SER A 1 108 ? -0.781 5.670 -1.392 1.00 96.06 108 SER A N 1
ATOM 859 C CA . SER A 1 108 ? -1.756 5.527 -2.477 1.00 96.06 108 SER A CA 1
ATOM 860 C C . SER A 1 108 ? -2.782 6.662 -2.424 1.00 96.06 108 SER A C 1
ATOM 862 O O . SER A 1 108 ? -3.049 7.317 -3.432 1.00 96.06 108 SER A O 1
ATOM 864 N N . ALA A 1 109 ? -3.313 6.948 -1.234 1.00 97.56 109 ALA A N 1
ATOM 865 C CA . ALA A 1 109 ? -4.348 7.955 -1.016 1.00 97.56 109 ALA A CA 1
ATOM 866 C C . ALA A 1 109 ? -3.852 9.399 -1.192 1.00 97.56 109 ALA A C 1
ATOM 868 O O . ALA A 1 109 ? -4.519 10.213 -1.837 1.00 97.56 109 ALA A O 1
ATOM 869 N N . VAL A 1 110 ? -2.667 9.737 -0.677 1.00 97.50 110 VAL A N 1
ATOM 870 C CA . VAL A 1 110 ? -2.087 11.076 -0.849 1.00 97.50 110 VAL A CA 1
ATOM 871 C C . VAL A 1 110 ? -1.694 11.328 -2.306 1.00 97.50 110 VAL A C 1
ATOM 873 O O . VAL A 1 110 ? -1.962 12.410 -2.824 1.00 97.50 110 VAL A O 1
ATOM 876 N N . SER A 1 111 ? -1.187 10.321 -3.028 1.00 94.69 111 SER A N 1
ATOM 877 C CA . SER A 1 111 ? -0.957 10.453 -4.470 1.00 94.69 111 SER A CA 1
ATOM 878 C C . SER A 1 111 ? -2.269 10.669 -5.237 1.00 94.69 111 SER A C 1
ATOM 880 O O . SER A 1 111 ? -2.357 11.614 -6.023 1.00 94.69 111 SER A O 1
ATOM 882 N N . ALA A 1 112 ? -3.300 9.861 -4.968 1.00 93.56 112 ALA A N 1
ATOM 883 C CA . ALA A 1 112 ? -4.602 9.958 -5.633 1.00 93.56 112 ALA A CA 1
ATOM 884 C C . ALA A 1 112 ? -5.360 11.261 -5.313 1.00 93.56 112 ALA A C 1
ATOM 886 O O . ALA A 1 112 ? -6.093 11.776 -6.153 1.00 93.56 112 ALA A O 1
ATOM 887 N N . SER A 1 113 ? -5.141 11.842 -4.129 1.00 94.88 113 SER A N 1
ATOM 888 C CA . SER A 1 113 ? -5.678 13.157 -3.744 1.00 94.88 113 SER A CA 1
ATOM 889 C C . SER A 1 113 ? -4.881 14.350 -4.298 1.00 94.88 113 SER A C 1
ATOM 891 O O . SER A 1 113 ? -5.141 15.489 -3.916 1.00 94.88 113 SER A O 1
ATOM 893 N N . GLY A 1 114 ? -3.925 14.116 -5.206 1.00 92.81 114 GLY A N 1
ATOM 894 C CA . GLY A 1 114 ? -3.172 15.177 -5.881 1.00 92.81 114 GLY A CA 1
ATOM 895 C C . GLY A 1 114 ? -1.941 15.674 -5.120 1.00 92.81 114 GLY A C 1
ATOM 896 O O . GLY A 1 114 ? -1.429 16.746 -5.434 1.00 92.81 114 GLY A O 1
ATOM 897 N N . GLN A 1 115 ? -1.432 14.906 -4.151 1.00 95.56 115 GLN A N 1
ATOM 898 C CA . GLN A 1 115 ? -0.238 15.237 -3.360 1.00 95.56 115 GLN A CA 1
ATOM 899 C C . GLN A 1 115 ? 0.915 14.238 -3.608 1.00 95.56 115 GLN A C 1
ATOM 901 O O . GLN A 1 115 ? 1.409 13.610 -2.669 1.00 95.56 115 GLN A O 1
ATOM 906 N N . PRO A 1 116 ? 1.395 14.070 -4.858 1.00 93.12 116 PRO A N 1
ATOM 907 C CA . PRO A 1 116 ? 2.413 13.071 -5.191 1.00 93.12 116 PRO A CA 1
ATOM 908 C C . PRO A 1 116 ? 3.779 13.344 -4.551 1.00 93.12 116 PRO A C 1
ATOM 910 O O . PRO A 1 116 ? 4.512 12.398 -4.297 1.00 93.12 116 PRO A O 1
ATOM 913 N N . ARG A 1 117 ? 4.140 14.602 -4.256 1.00 94.19 117 ARG A N 1
ATOM 914 C CA . ARG A 1 117 ? 5.389 14.893 -3.527 1.00 94.19 117 ARG A CA 1
ATOM 915 C C . ARG A 1 117 ? 5.343 14.402 -2.092 1.00 94.19 117 ARG A C 1
ATOM 917 O O . ARG A 1 117 ? 6.294 13.772 -1.668 1.00 94.19 117 ARG A O 1
ATOM 924 N N . ARG A 1 118 ? 4.213 14.587 -1.403 1.00 96.19 118 ARG A N 1
ATOM 925 C CA . ARG A 1 118 ? 3.987 14.015 -0.070 1.00 96.19 118 ARG A CA 1
ATOM 926 C C . ARG A 1 118 ? 4.216 12.493 -0.113 1.00 96.19 118 ARG A C 1
ATOM 928 O O . ARG A 1 118 ? 5.159 12.024 0.510 1.00 96.19 118 ARG A O 1
ATOM 935 N N . ALA A 1 119 ? 3.526 11.840 -1.061 1.00 97.31 119 ALA A N 1
ATOM 936 C CA . ALA A 1 119 ? 3.870 10.564 -1.707 1.00 97.31 119 ALA A CA 1
ATOM 937 C C . ALA A 1 119 ? 5.311 10.075 -1.531 1.00 97.31 119 ALA A C 1
ATOM 939 O O . ALA A 1 119 ? 5.626 9.090 -0.860 1.00 97.31 119 ALA A O 1
ATOM 940 N N . LEU A 1 120 ? 6.156 10.761 -2.290 1.00 95.81 120 LEU A N 1
ATOM 941 C CA . LEU A 1 120 ? 7.528 10.394 -2.595 1.00 95.81 120 LEU A CA 1
ATOM 942 C C . LEU A 1 120 ? 8.516 10.812 -1.507 1.00 95.81 120 LEU A C 1
ATOM 944 O O . LEU A 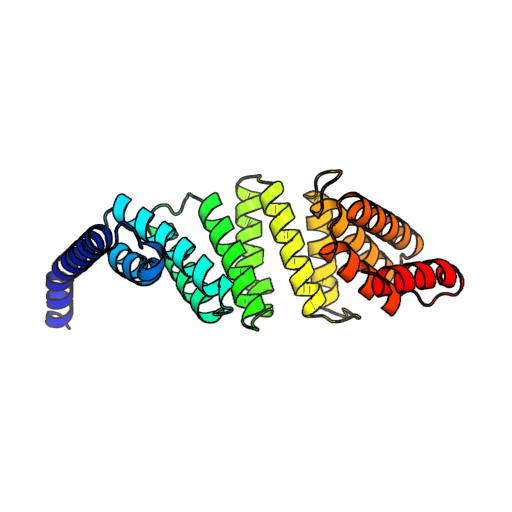1 120 ? 9.580 10.206 -1.415 1.00 95.81 120 LEU A O 1
ATOM 948 N N . ASP A 1 121 ? 8.167 11.833 -0.727 1.00 96.44 121 ASP A N 1
ATOM 949 C CA . ASP A 1 121 ? 9.041 12.457 0.265 1.00 96.44 121 ASP A CA 1
ATOM 950 C C . ASP A 1 121 ? 8.795 11.929 1.682 1.00 96.44 121 ASP A C 1
ATOM 952 O O . ASP A 1 121 ? 9.685 12.045 2.520 1.00 96.44 121 ASP A O 1
ATOM 956 N N . VAL A 1 122 ? 7.604 11.373 1.944 1.00 97.75 122 VAL A N 1
ATOM 957 C CA . VAL A 1 122 ? 7.169 10.923 3.270 1.00 97.75 122 VAL A CA 1
ATOM 958 C C . VAL A 1 122 ? 6.662 9.484 3.198 1.00 97.75 122 VAL A C 1
ATOM 960 O O . VAL A 1 122 ? 7.389 8.553 3.502 1.00 97.75 122 VAL A O 1
ATOM 963 N N . GLU A 1 123 ? 5.432 9.235 2.749 1.00 98.44 123 GLU A N 1
ATOM 964 C CA . GLU A 1 123 ? 4.774 7.954 3.041 1.00 98.44 123 GLU A CA 1
ATOM 965 C C . GLU A 1 123 ? 5.485 6.725 2.448 1.00 98.44 123 GLU A C 1
ATOM 967 O O . GLU A 1 123 ? 5.621 5.700 3.120 1.00 98.44 123 GLU A O 1
ATOM 972 N N . LEU A 1 124 ? 5.939 6.803 1.193 1.00 98.44 124 LEU A N 1
ATOM 973 C CA . LEU A 1 124 ? 6.580 5.671 0.520 1.00 98.44 124 LEU A CA 1
ATOM 974 C C . LEU A 1 124 ? 8.000 5.379 1.030 1.00 98.44 124 LEU A C 1
ATOM 976 O O . LEU A 1 124 ? 8.311 4.198 1.218 1.00 98.44 124 LEU A O 1
ATOM 980 N N . PRO A 1 125 ? 8.868 6.382 1.270 1.00 98.44 125 PRO A N 1
ATOM 981 C CA . PRO A 1 125 ? 10.113 6.168 2.001 1.00 98.44 125 PRO A CA 1
ATOM 982 C C . PRO A 1 125 ? 9.916 5.527 3.382 1.00 98.44 125 PRO A C 1
ATOM 984 O O . PRO A 1 125 ? 10.635 4.569 3.684 1.00 98.44 125 PRO A O 1
ATOM 987 N N . GLU A 1 126 ? 8.933 5.964 4.183 1.00 98.56 126 GLU A N 1
ATOM 988 C CA . GLU A 1 126 ? 8.778 5.414 5.538 1.00 98.56 126 GLU A CA 1
ATOM 989 C C . GLU A 1 126 ? 8.316 3.951 5.468 1.00 98.56 126 GLU A C 1
ATOM 991 O O . GLU A 1 126 ? 8.843 3.096 6.183 1.00 98.56 126 GLU A O 1
ATOM 996 N N . ALA A 1 127 ? 7.376 3.644 4.562 1.00 98.75 127 ALA A N 1
ATOM 997 C CA . ALA A 1 127 ? 6.943 2.273 4.301 1.00 98.75 127 ALA A CA 1
ATOM 998 C C . ALA A 1 127 ? 8.128 1.389 3.884 1.00 98.75 127 ALA A C 1
ATOM 1000 O O . ALA A 1 127 ? 8.302 0.288 4.404 1.00 98.75 127 ALA A O 1
ATOM 1001 N N . PHE A 1 128 ? 8.965 1.877 2.964 1.00 98.69 128 PHE A N 1
ATOM 1002 C CA . PHE A 1 128 ? 10.122 1.132 2.476 1.00 98.69 128 PHE A CA 1
ATOM 1003 C C . PHE A 1 128 ? 11.135 0.846 3.582 1.00 98.69 128 PHE A C 1
ATOM 1005 O O . PHE A 1 128 ? 11.566 -0.294 3.721 1.00 98.69 128 PHE A O 1
ATOM 1012 N N . SER A 1 129 ? 11.453 1.851 4.400 1.00 98.56 129 SER A N 1
ATOM 1013 C CA . SER A 1 129 ? 12.343 1.700 5.554 1.00 98.56 129 SER A CA 1
ATOM 1014 C C . SER A 1 129 ? 11.838 0.617 6.516 1.00 98.56 129 SER A C 1
ATOM 1016 O O . SER A 1 129 ? 12.590 -0.273 6.907 1.00 98.56 129 SER A O 1
ATOM 1018 N N . LEU A 1 130 ? 10.534 0.617 6.824 1.00 98.69 130 LEU A N 1
ATOM 1019 C CA . LEU A 1 130 ? 9.922 -0.408 7.675 1.00 98.69 130 LEU A CA 1
ATOM 1020 C C . LEU A 1 130 ? 9.980 -1.808 7.050 1.00 98.69 130 LEU A C 1
ATOM 1022 O O . LEU A 1 130 ? 10.219 -2.774 7.772 1.00 98.69 130 LEU A O 1
ATOM 1026 N N . ALA A 1 131 ? 9.779 -1.925 5.734 1.00 98.56 131 ALA A N 1
ATOM 1027 C CA . ALA A 1 131 ? 9.888 -3.195 5.020 1.00 98.56 131 ALA A CA 1
ATOM 1028 C C . ALA A 1 131 ? 11.329 -3.738 5.008 1.00 98.56 131 ALA A C 1
ATOM 1030 O O . ALA A 1 131 ? 11.530 -4.937 5.212 1.00 98.56 131 ALA A O 1
ATOM 1031 N N . GLU A 1 132 ? 12.330 -2.869 4.817 1.00 98.12 132 GLU A N 1
ATOM 1032 C CA . GLU A 1 132 ? 13.748 -3.243 4.905 1.00 98.12 132 GLU A CA 1
ATOM 1033 C C . GLU A 1 132 ? 14.116 -3.697 6.323 1.00 98.12 132 GLU A C 1
ATOM 1035 O O . GLU A 1 132 ? 14.745 -4.742 6.490 1.00 98.12 132 GLU A O 1
ATOM 1040 N N . ASP A 1 133 ? 13.655 -2.969 7.340 1.00 98.25 133 ASP A N 1
ATOM 1041 C CA . ASP A 1 133 ? 13.896 -3.270 8.752 1.00 98.25 133 ASP A CA 1
ATOM 1042 C C . ASP A 1 133 ? 13.406 -4.662 9.176 1.00 98.25 133 ASP A C 1
ATOM 1044 O O . ASP A 1 133 ? 14.024 -5.302 10.029 1.00 98.25 133 ASP A O 1
ATOM 1048 N N . ILE A 1 134 ? 12.283 -5.122 8.618 1.00 98.06 134 ILE A N 1
ATOM 1049 C CA . ILE A 1 134 ? 11.725 -6.455 8.902 1.00 98.06 134 ILE A CA 1
ATOM 1050 C C . ILE A 1 134 ? 12.190 -7.527 7.905 1.00 98.06 134 ILE A C 1
ATOM 1052 O O . ILE A 1 134 ? 11.827 -8.693 8.056 1.00 98.06 134 ILE A O 1
ATOM 1056 N N . GLY A 1 135 ? 12.985 -7.159 6.894 1.00 97.75 135 GLY A N 1
ATOM 1057 C CA . GLY A 1 135 ? 13.476 -8.073 5.861 1.00 97.75 135 GLY A CA 1
ATOM 1058 C C . GLY A 1 135 ? 12.398 -8.587 4.897 1.00 97.75 135 GLY A C 1
ATOM 1059 O O . GLY A 1 135 ? 12.591 -9.628 4.265 1.00 97.75 135 GLY A O 1
ATOM 1060 N N . ASP A 1 136 ? 11.267 -7.888 4.768 1.00 97.75 136 ASP A N 1
ATOM 1061 C CA . ASP A 1 136 ? 10.150 -8.310 3.920 1.00 97.75 136 ASP A CA 1
ATOM 1062 C C . ASP A 1 136 ? 10.328 -7.801 2.484 1.00 97.75 136 ASP A C 1
ATOM 1064 O O . ASP A 1 136 ? 9.965 -6.678 2.117 1.00 97.75 136 ASP A O 1
ATOM 1068 N N . SER A 1 137 ? 10.890 -8.674 1.647 1.00 95.88 137 SER A N 1
ATOM 1069 C CA . SER A 1 137 ? 11.142 -8.372 0.237 1.00 95.88 137 SER A CA 1
ATOM 1070 C C . SER A 1 137 ? 9.862 -8.191 -0.582 1.00 95.88 137 SER A C 1
ATOM 1072 O O . SER A 1 137 ? 9.877 -7.461 -1.573 1.00 95.88 137 SER A O 1
ATOM 1074 N N . GLU A 1 138 ? 8.751 -8.824 -0.195 1.00 95.69 138 GLU A N 1
ATOM 1075 C CA . GLU A 1 138 ? 7.485 -8.696 -0.918 1.00 95.69 138 GLU A CA 1
ATOM 1076 C C . GLU A 1 138 ? 6.890 -7.301 -0.703 1.00 95.69 138 GLU A C 1
ATOM 1078 O O . GLU A 1 138 ? 6.551 -6.613 -1.673 1.00 95.69 138 GLU A O 1
ATOM 1083 N N . ARG A 1 139 ? 6.850 -6.832 0.552 1.00 97.44 139 ARG A N 1
ATOM 1084 C CA . ARG A 1 139 ? 6.454 -5.454 0.875 1.00 97.44 139 ARG A CA 1
ATOM 1085 C C . ARG A 1 139 ? 7.378 -4.442 0.212 1.00 97.44 139 ARG A C 1
ATOM 1087 O O . ARG A 1 139 ? 6.885 -3.538 -0.464 1.00 97.44 139 ARG A O 1
ATOM 1094 N N . ALA A 1 140 ? 8.695 -4.628 0.315 1.00 98.12 140 ALA A N 1
ATOM 1095 C CA . ALA A 1 140 ? 9.665 -3.745 -0.329 1.00 98.12 140 ALA A CA 1
ATOM 1096 C C .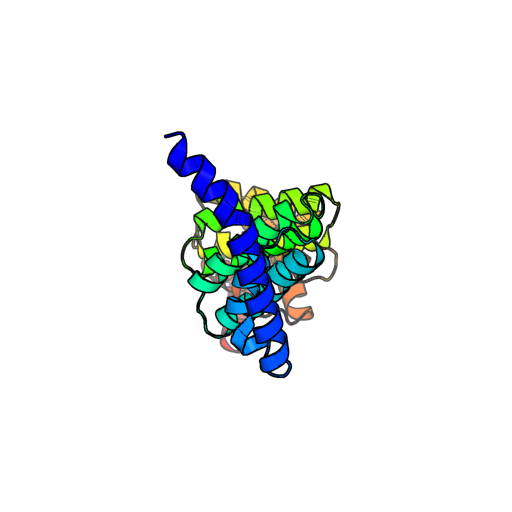 ALA A 1 140 ? 9.447 -3.668 -1.853 1.00 98.12 140 ALA A C 1
ATOM 1098 O O . ALA A 1 140 ? 9.452 -2.574 -2.426 1.00 98.12 140 ALA A O 1
ATOM 1099 N N . SER A 1 141 ? 9.177 -4.804 -2.509 1.00 96.00 141 SER A N 1
ATOM 1100 C CA . SER A 1 141 ? 8.858 -4.846 -3.940 1.00 96.00 141 SER A CA 1
ATOM 1101 C C . SER A 1 141 ? 7.562 -4.099 -4.265 1.00 96.00 141 SER A C 1
ATOM 1103 O O . SER A 1 141 ? 7.545 -3.297 -5.200 1.00 96.00 141 SER A O 1
ATOM 1105 N N . ARG A 1 142 ? 6.486 -4.304 -3.494 1.00 95.25 142 ARG A N 1
ATOM 1106 C CA . ARG A 1 142 ? 5.206 -3.597 -3.683 1.00 95.25 142 ARG A CA 1
ATOM 1107 C C . ARG A 1 142 ? 5.347 -2.085 -3.515 1.00 95.25 142 ARG A C 1
ATOM 1109 O O . ARG A 1 142 ? 4.807 -1.331 -4.322 1.00 95.25 142 ARG A O 1
ATOM 1116 N N . ILE A 1 143 ? 6.109 -1.646 -2.514 1.00 98.06 143 ILE A N 1
ATOM 1117 C CA . ILE A 1 143 ? 6.404 -0.228 -2.286 1.00 98.06 143 ILE A CA 1
ATOM 1118 C C . ILE A 1 143 ? 7.173 0.344 -3.480 1.00 98.06 143 ILE A C 1
ATOM 1120 O O . ILE A 1 143 ? 6.780 1.377 -4.011 1.00 98.06 143 ILE A O 1
ATOM 1124 N N . CYS A 1 144 ? 8.203 -0.354 -3.974 1.00 95.94 144 CYS A N 1
ATOM 1125 C CA . CYS A 1 144 ? 8.935 0.077 -5.168 1.00 95.94 144 CYS A CA 1
ATOM 1126 C C . CYS A 1 144 ? 8.020 0.209 -6.393 1.00 95.94 144 CYS A C 1
ATOM 1128 O O . CYS A 1 144 ? 8.104 1.205 -7.109 1.00 95.94 144 CYS A O 1
ATOM 1130 N N . GLN A 1 145 ? 7.127 -0.757 -6.625 1.00 91.12 145 GLN A N 1
ATOM 1131 C CA . GLN A 1 145 ? 6.166 -0.707 -7.733 1.00 91.12 145 GLN A CA 1
ATOM 1132 C C . GLN A 1 145 ? 5.270 0.533 -7.643 1.00 91.12 145 GLN A C 1
ATOM 1134 O O . GLN A 1 145 ? 5.141 1.278 -8.620 1.00 91.12 145 GLN A O 1
ATOM 1139 N N . GLN A 1 146 ? 4.705 0.801 -6.462 1.00 93.31 146 GLN A N 1
ATOM 1140 C CA . GLN A 1 146 ? 3.879 1.983 -6.243 1.00 93.31 146 GLN A CA 1
ATOM 1141 C C . GLN A 1 146 ? 4.685 3.272 -6.438 1.00 93.31 146 GLN A C 1
ATOM 1143 O O . GLN A 1 146 ? 4.244 4.155 -7.176 1.00 93.31 146 GLN A O 1
ATOM 1148 N N . THR A 1 147 ? 5.876 3.370 -5.843 1.00 94.88 147 THR A N 1
ATOM 1149 C CA . THR A 1 147 ? 6.739 4.549 -5.961 1.00 94.88 147 THR A CA 1
ATOM 1150 C C . THR A 1 147 ? 7.113 4.839 -7.407 1.00 94.88 147 THR A C 1
ATOM 1152 O O . THR A 1 147 ? 6.989 5.982 -7.849 1.00 94.88 147 THR A O 1
ATOM 1155 N N . MET A 1 148 ? 7.493 3.817 -8.178 1.00 89.19 148 MET A N 1
ATOM 1156 C CA . MET A 1 148 ? 7.766 3.980 -9.604 1.00 89.19 148 MET A CA 1
ATOM 1157 C C . MET A 1 148 ? 6.522 4.483 -10.342 1.00 89.19 148 MET A C 1
ATOM 1159 O O . MET A 1 148 ? 6.610 5.457 -11.088 1.00 89.19 148 MET A O 1
ATOM 1163 N N . GLY A 1 149 ? 5.346 3.903 -10.082 1.00 86.06 149 GLY A N 1
ATOM 1164 C CA . GLY A 1 149 ? 4.088 4.375 -10.663 1.00 86.06 149 GLY A CA 1
ATOM 1165 C C . GLY A 1 149 ? 3.792 5.851 -10.356 1.00 86.06 149 GLY A C 1
ATOM 1166 O O . GLY A 1 149 ? 3.335 6.586 -11.235 1.00 86.06 149 GLY A O 1
ATOM 1167 N N . VAL A 1 150 ? 4.065 6.316 -9.133 1.00 88.88 150 VAL A N 1
ATOM 1168 C CA . VAL A 1 150 ? 3.910 7.733 -8.757 1.00 88.88 150 VAL A CA 1
ATOM 1169 C C . VAL A 1 150 ? 4.943 8.606 -9.475 1.00 88.88 150 VAL A C 1
ATOM 1171 O O . VAL A 1 150 ? 4.560 9.604 -10.086 1.00 88.88 150 VAL A O 1
ATOM 1174 N N . LEU A 1 151 ? 6.223 8.217 -9.478 1.00 87.25 151 LEU A N 1
ATOM 1175 C CA . LEU A 1 151 ? 7.301 8.948 -10.157 1.00 87.25 151 LEU A CA 1
ATOM 1176 C C . LEU A 1 151 ? 7.017 9.128 -11.648 1.00 87.25 151 LEU A C 1
ATOM 1178 O O . LEU A 1 151 ? 7.206 10.221 -12.177 1.00 87.25 151 LEU A O 1
ATOM 1182 N N . TYR A 1 152 ? 6.539 8.088 -12.328 1.00 79.25 152 TYR A N 1
ATOM 1183 C CA . TYR A 1 152 ? 6.259 8.163 -13.759 1.00 79.25 152 TYR A CA 1
ATOM 1184 C C . TYR A 1 152 ? 5.070 9.053 -14.107 1.00 79.25 152 TYR A C 1
ATOM 1186 O O . TYR A 1 152 ? 5.126 9.757 -15.115 1.00 79.25 152 TYR A O 1
ATOM 1194 N N . ARG A 1 153 ? 4.011 9.046 -13.287 1.00 79.12 153 ARG A N 1
ATOM 1195 C CA . ARG A 1 153 ? 2.870 9.955 -13.477 1.00 79.12 153 ARG A CA 1
ATOM 1196 C C . ARG A 1 153 ? 3.243 11.398 -13.151 1.00 79.12 153 ARG A C 1
ATOM 119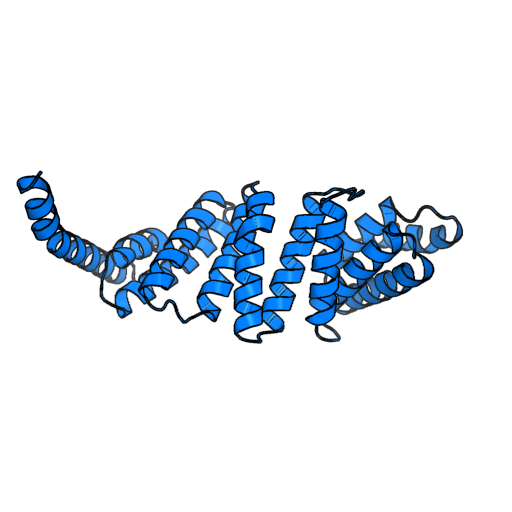8 O O . ARG A 1 153 ? 2.785 12.307 -13.833 1.00 79.12 153 ARG A O 1
ATOM 1205 N N . TYR A 1 154 ? 4.068 11.599 -12.125 1.00 80.75 154 TYR A N 1
ATOM 1206 C CA . TYR A 1 154 ? 4.475 12.926 -11.679 1.00 80.75 154 TYR A CA 1
ATOM 1207 C C . TYR A 1 154 ? 5.484 13.587 -12.633 1.00 80.75 154 TYR A C 1
ATOM 1209 O O . TYR A 1 154 ? 5.312 14.743 -13.008 1.00 80.75 154 TYR A O 1
ATOM 1217 N N . TRP A 1 155 ? 6.509 12.855 -13.076 1.00 69.75 155 TRP A N 1
ATOM 1218 C CA . TRP A 1 155 ? 7.613 13.381 -13.887 1.00 69.75 155 TRP A CA 1
ATOM 1219 C C . TRP A 1 155 ? 7.492 13.034 -15.381 1.00 69.75 155 TRP A C 1
ATOM 1221 O O . TRP A 1 155 ? 8.442 12.518 -15.964 1.00 69.75 155 TRP A O 1
ATOM 1231 N N . SER A 1 156 ? 6.341 13.301 -16.011 1.00 59.47 156 SER A N 1
ATOM 1232 C CA . SER A 1 156 ? 6.040 12.974 -17.423 1.00 59.47 156 SER A CA 1
ATOM 1233 C C . SER A 1 156 ? 7.265 12.908 -18.362 1.00 59.47 156 SER A C 1
ATOM 1235 O O . SER A 1 156 ? 7.998 13.887 -18.463 1.00 59.47 156 SER A O 1
ATOM 1237 N N . ALA A 1 157 ? 7.438 11.782 -19.069 1.00 52.03 157 ALA A N 1
ATOM 1238 C CA . ALA A 1 157 ? 8.322 11.461 -20.214 1.00 52.03 157 ALA A CA 1
ATOM 1239 C C . ALA A 1 157 ? 9.814 11.892 -20.244 1.00 52.03 157 ALA A C 1
ATOM 1241 O O . ALA A 1 157 ? 10.592 11.240 -20.939 1.00 52.03 157 ALA A O 1
ATOM 1242 N N . LEU A 1 158 ? 10.268 12.921 -19.530 1.00 55.16 158 LEU A N 1
ATOM 1243 C CA . LEU A 1 158 ? 11.644 13.428 -19.552 1.00 55.16 158 LEU A CA 1
ATOM 1244 C C . LEU A 1 158 ? 12.086 13.813 -18.131 1.00 55.16 158 LEU A C 1
ATOM 1246 O O . LEU A 1 158 ? 12.195 14.999 -17.819 1.00 55.16 158 LEU A O 1
ATOM 1250 N N . PRO A 1 159 ? 12.372 12.834 -17.255 1.00 60.09 159 PRO A N 1
ATOM 1251 C CA . PRO A 1 159 ? 13.002 13.131 -15.981 1.00 60.09 159 PRO A CA 1
ATOM 1252 C C . PRO A 1 159 ? 14.371 13.746 -16.274 1.00 60.09 159 PRO A C 1
ATOM 1254 O O . PRO A 1 159 ? 15.232 13.116 -16.889 1.00 60.09 159 PRO A O 1
ATOM 1257 N N . SER A 1 160 ? 14.558 14.990 -15.856 1.00 63.59 160 SER A N 1
ATOM 1258 C CA . SER A 1 160 ? 15.843 15.682 -15.872 1.00 63.59 160 SER A CA 1
ATOM 1259 C C . SER A 1 160 ? 16.121 16.229 -14.481 1.00 63.59 160 SER A C 1
ATOM 1261 O O . SER A 1 160 ? 15.189 16.572 -13.752 1.00 63.59 160 SER A O 1
ATOM 1263 N N . GLY A 1 161 ? 17.394 16.312 -14.102 1.00 75.88 161 GLY A N 1
ATOM 1264 C CA . GLY A 1 161 ? 17.764 16.788 -12.772 1.00 75.88 161 GLY A CA 1
ATOM 1265 C C . GLY A 1 161 ? 17.264 15.845 -11.660 1.00 75.88 161 GLY A C 1
ATOM 1266 O O . GLY A 1 161 ? 17.431 14.631 -11.797 1.00 75.88 161 GLY A O 1
ATOM 1267 N N . PRO A 1 162 ? 16.664 16.358 -10.567 1.00 75.50 162 PRO A N 1
ATOM 1268 C CA . PRO A 1 162 ? 16.322 15.563 -9.381 1.00 75.50 162 PRO A CA 1
ATOM 1269 C C . PRO A 1 162 ? 15.412 14.356 -9.648 1.00 75.50 162 PRO A C 1
ATOM 1271 O O . PRO A 1 162 ? 15.654 13.284 -9.101 1.00 75.50 162 PRO A O 1
ATOM 1274 N N . GLY A 1 163 ? 14.424 14.485 -10.541 1.00 80.69 163 GLY A N 1
ATOM 1275 C CA . GLY A 1 163 ? 13.494 13.389 -10.840 1.00 80.69 163 GLY A CA 1
ATOM 1276 C C . GLY A 1 163 ? 14.164 12.174 -11.491 1.00 80.69 163 GLY A C 1
ATOM 1277 O O . GLY A 1 163 ? 13.748 11.041 -11.263 1.00 80.69 163 GLY A O 1
ATOM 1278 N N . LEU A 1 164 ? 15.242 12.380 -12.261 1.00 83.75 164 LEU A N 1
ATOM 1279 C CA . LEU A 1 164 ? 16.022 11.268 -12.812 1.00 83.75 164 LEU A CA 1
ATOM 1280 C C . LEU A 1 164 ? 16.788 10.529 -11.712 1.00 83.75 164 LEU A C 1
ATOM 1282 O O . LEU A 1 164 ? 16.846 9.305 -11.735 1.00 83.75 164 LEU A O 1
ATOM 1286 N N . VAL A 1 165 ? 17.344 11.264 -10.745 1.00 89.38 165 VAL A N 1
ATOM 1287 C CA . VAL A 1 165 ? 18.057 10.676 -9.601 1.00 89.38 165 VAL A CA 1
ATOM 1288 C C . VAL A 1 165 ? 17.106 9.821 -8.764 1.00 89.38 165 VAL A C 1
ATOM 1290 O O . VAL A 1 165 ? 17.434 8.677 -8.461 1.00 89.38 165 VAL A O 1
ATOM 1293 N N . GLU A 1 166 ? 15.910 10.335 -8.462 1.00 90.56 166 GLU A N 1
ATOM 1294 C CA . GLU A 1 166 ? 14.864 9.582 -7.757 1.00 90.56 166 GLU A CA 1
ATOM 1295 C C . GLU A 1 166 ? 14.489 8.301 -8.527 1.00 90.56 166 GLU A C 1
ATOM 1297 O O . GLU A 1 166 ? 14.448 7.217 -7.946 1.00 90.56 166 GLU A O 1
ATOM 1302 N N . MET A 1 167 ? 14.283 8.389 -9.848 1.00 89.19 167 MET A N 1
ATOM 1303 C CA . MET A 1 167 ? 13.970 7.215 -10.674 1.00 89.19 167 MET A CA 1
ATOM 1304 C C . MET A 1 167 ? 15.094 6.180 -10.712 1.00 89.19 167 MET A C 1
ATOM 1306 O O . MET A 1 167 ? 14.801 4.989 -10.675 1.00 89.19 167 MET A O 1
ATOM 1310 N N . VAL A 1 168 ? 16.362 6.602 -10.775 1.00 92.19 168 VAL A N 1
ATOM 1311 C CA . VAL A 1 168 ? 17.513 5.684 -10.716 1.00 92.19 168 VAL A CA 1
ATOM 1312 C C . VAL A 1 168 ? 17.500 4.920 -9.394 1.00 92.19 168 VAL A C 1
ATOM 1314 O O . VAL A 1 168 ? 17.512 3.692 -9.397 1.00 92.19 168 VAL A O 1
ATOM 1317 N N . GLN A 1 169 ? 17.398 5.638 -8.272 1.00 94.31 169 GLN A N 1
ATOM 1318 C CA . GLN A 1 169 ? 17.424 5.041 -6.935 1.00 94.31 169 GLN A CA 1
ATOM 1319 C C . GLN A 1 169 ? 16.293 4.027 -6.736 1.00 94.31 169 GLN A C 1
ATOM 1321 O O . GLN A 1 169 ? 16.516 2.926 -6.230 1.00 94.31 169 GLN A O 1
ATOM 1326 N N . TRP A 1 170 ? 15.074 4.377 -7.146 1.00 95.44 170 TRP A N 1
ATOM 1327 C CA . TRP A 1 170 ? 13.927 3.487 -6.992 1.00 95.44 170 TRP A CA 1
ATOM 1328 C C . TRP A 1 170 ? 13.919 2.330 -7.996 1.00 95.44 170 TRP A C 1
ATOM 1330 O O . TRP A 1 170 ? 13.482 1.240 -7.632 1.00 95.44 170 TRP A O 1
ATOM 1340 N N . ALA A 1 171 ? 14.469 2.502 -9.203 1.00 94.12 171 ALA A N 1
ATOM 1341 C CA . ALA A 1 171 ? 14.656 1.398 -10.145 1.00 94.12 171 ALA A CA 1
ATOM 1342 C C . ALA A 1 171 ? 15.676 0.367 -9.629 1.00 94.12 171 ALA A C 1
ATOM 1344 O O . ALA A 1 171 ? 15.437 -0.834 -9.736 1.00 94.12 171 ALA A O 1
ATOM 1345 N N . GLU A 1 172 ? 16.779 0.812 -9.020 1.00 95.81 172 GLU A N 1
ATOM 1346 C CA . GLU A 1 172 ? 17.772 -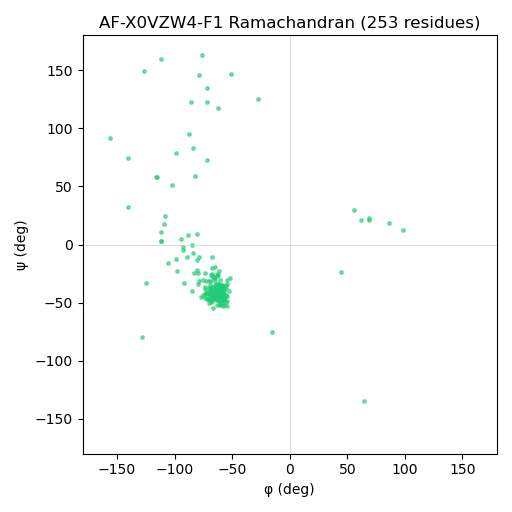0.076 -8.397 1.00 95.81 172 GLU A CA 1
ATOM 1347 C C . GLU A 1 172 ? 17.202 -0.825 -7.183 1.00 95.81 172 GLU A C 1
ATOM 1349 O O . GLU A 1 172 ? 17.465 -2.015 -6.999 1.00 95.81 172 GLU A O 1
ATOM 1354 N N . ARG A 1 173 ? 16.378 -0.157 -6.363 1.00 97.56 173 ARG A N 1
ATOM 1355 C CA . ARG A 1 173 ? 15.641 -0.818 -5.272 1.00 97.56 173 ARG A CA 1
ATOM 1356 C C . ARG A 1 173 ? 14.655 -1.851 -5.816 1.00 97.56 173 ARG A C 1
ATOM 1358 O O . ARG A 1 173 ? 14.634 -2.977 -5.326 1.00 97.56 173 ARG A O 1
ATOM 1365 N N . ALA A 1 174 ? 13.884 -1.500 -6.846 1.00 95.88 174 ALA A N 1
ATOM 1366 C CA . ALA A 1 174 ? 12.951 -2.424 -7.483 1.00 95.88 174 ALA A CA 1
ATOM 1367 C C . ALA A 1 174 ? 13.677 -3.671 -8.012 1.00 95.88 174 ALA A C 1
ATOM 1369 O O . ALA A 1 174 ? 13.217 -4.785 -7.781 1.00 95.88 174 ALA A O 1
ATOM 1370 N N . ASP A 1 175 ? 14.836 -3.493 -8.656 1.00 96.75 175 ASP A N 1
ATOM 1371 C CA . ASP A 1 175 ? 15.664 -4.594 -9.154 1.00 96.75 175 ASP A CA 1
ATOM 1372 C C . ASP A 1 175 ? 16.129 -5.538 -8.038 1.00 96.75 175 ASP A C 1
ATOM 1374 O O . ASP A 1 175 ? 16.069 -6.756 -8.204 1.00 96.75 175 ASP A O 1
ATOM 1378 N N . ARG A 1 176 ? 16.524 -4.980 -6.886 1.00 97.31 176 ARG A N 1
ATOM 1379 C CA . ARG A 1 176 ? 16.994 -5.741 -5.721 1.00 97.31 176 ARG A CA 1
ATOM 1380 C C . ARG A 1 176 ? 15.913 -6.622 -5.093 1.00 97.31 176 ARG A C 1
ATOM 1382 O O . ARG A 1 176 ? 16.215 -7.740 -4.690 1.00 97.31 176 ARG A O 1
ATOM 1389 N N . TYR A 1 177 ? 14.688 -6.110 -4.967 1.00 96.88 177 TYR A N 1
ATOM 1390 C CA . TYR A 1 177 ? 13.619 -6.773 -4.205 1.00 96.88 177 TYR A CA 1
ATOM 1391 C C . TYR A 1 177 ? 12.628 -7.559 -5.073 1.00 96.88 177 TYR A C 1
ATOM 1393 O O . TYR A 1 177 ? 11.833 -8.342 -4.552 1.00 96.88 177 TYR A O 1
ATOM 1401 N N . ALA A 1 178 ? 12.648 -7.373 -6.393 1.00 95.44 178 ALA A N 1
ATOM 1402 C CA . ALA A 1 178 ? 11.740 -8.069 -7.290 1.00 95.44 178 ALA A CA 1
ATOM 1403 C C . ALA A 1 178 ? 12.074 -9.562 -7.444 1.00 95.44 178 ALA A C 1
ATOM 1405 O O . ALA A 1 178 ? 13.151 -9.934 -7.912 1.00 95.44 178 ALA A O 1
ATOM 1406 N N . GLN A 1 179 ? 11.096 -10.416 -7.136 1.00 94.88 179 GLN A N 1
ATOM 1407 C CA . GLN A 1 179 ? 11.202 -11.867 -7.304 1.00 94.88 179 GLN A CA 1
ATOM 1408 C C . GLN A 1 179 ? 10.982 -12.294 -8.764 1.00 94.88 179 GLN A C 1
ATOM 1410 O O . GLN A 1 179 ? 10.146 -11.690 -9.441 1.00 94.88 179 GLN A O 1
ATOM 1415 N N . PRO A 1 180 ? 11.668 -13.340 -9.263 1.00 94.75 180 PRO A N 1
ATOM 1416 C CA . PRO A 1 180 ? 11.453 -13.864 -10.612 1.00 94.75 180 PRO A CA 1
ATOM 1417 C C . PRO A 1 180 ? 9.978 -14.157 -10.912 1.00 94.75 180 PRO A C 1
ATOM 1419 O O . PRO A 1 180 ? 9.225 -14.539 -10.023 1.00 94.75 180 PRO A O 1
ATOM 1422 N N . ASP A 1 181 ? 9.578 -13.974 -12.172 1.00 94.00 181 ASP A N 1
ATOM 1423 C CA . ASP A 1 181 ? 8.224 -14.266 -12.669 1.00 94.00 181 ASP A CA 1
ATOM 1424 C C . ASP A 1 181 ? 7.072 -13.569 -11.911 1.00 94.00 181 ASP A C 1
ATOM 1426 O O . ASP A 1 181 ? 5.943 -14.053 -11.882 1.00 94.00 181 ASP A O 1
ATOM 1430 N N . THR A 1 182 ? 7.337 -12.387 -11.345 1.00 93.19 182 THR A N 1
ATOM 1431 C CA . THR A 1 182 ? 6.321 -11.518 -10.729 1.00 93.19 182 THR A CA 1
ATOM 1432 C C . THR A 1 182 ? 6.105 -10.227 -11.519 1.00 93.19 182 THR A C 1
ATOM 1434 O O . THR A 1 182 ? 6.991 -9.768 -12.248 1.00 93.19 182 THR A O 1
ATOM 1437 N N . THR A 1 183 ? 4.957 -9.575 -11.310 1.00 90.12 183 THR A N 1
ATOM 1438 C CA . THR A 1 183 ? 4.707 -8.196 -11.772 1.00 90.12 183 THR A CA 1
ATOM 1439 C C . THR A 1 183 ? 5.803 -7.238 -11.301 1.00 90.12 183 THR A C 1
ATOM 1441 O O . THR A 1 183 ? 6.295 -6.424 -12.082 1.00 90.12 183 THR A O 1
ATOM 1444 N N . GLY A 1 184 ? 6.279 -7.396 -10.060 1.00 91.38 184 GLY A N 1
ATOM 1445 C CA . GLY A 1 184 ? 7.380 -6.594 -9.525 1.00 91.38 184 GLY A CA 1
ATOM 1446 C C . GLY A 1 184 ? 8.659 -6.697 -10.351 1.00 91.38 184 GLY A C 1
ATOM 1447 O O . GLY A 1 184 ? 9.327 -5.689 -10.572 1.00 91.38 184 GLY A O 1
ATOM 1448 N N . ARG A 1 185 ? 8.973 -7.884 -10.882 1.00 95.19 185 ARG A N 1
ATOM 1449 C CA . ARG A 1 185 ? 10.134 -8.091 -11.760 1.00 95.19 185 ARG A CA 1
ATOM 1450 C C . ARG A 1 185 ? 9.940 -7.517 -13.147 1.00 95.19 185 ARG A C 1
ATOM 1452 O O . ARG A 1 185 ? 10.889 -6.943 -13.680 1.00 95.19 185 ARG A O 1
ATOM 1459 N N . ALA A 1 186 ? 8.735 -7.628 -13.705 1.00 93.06 186 ALA A N 1
ATOM 1460 C CA . ALA A 1 186 ? 8.405 -6.994 -14.976 1.00 93.06 186 ALA A CA 1
ATOM 1461 C C . ALA A 1 186 ? 8.599 -5.473 -14.885 1.00 93.06 186 ALA A C 1
ATOM 1463 O O . ALA A 1 186 ? 9.309 -4.886 -15.704 1.00 93.06 186 ALA A O 1
ATOM 1464 N N . LEU A 1 187 ? 8.050 -4.857 -13.835 1.00 90.31 187 LEU A N 1
ATOM 1465 C CA . LEU A 1 187 ? 8.195 -3.431 -13.570 1.00 90.31 187 LEU A CA 1
ATOM 1466 C C . LEU A 1 187 ? 9.654 -3.038 -13.317 1.00 90.31 187 LEU A C 1
ATOM 1468 O O . LEU A 1 187 ? 10.114 -2.058 -13.895 1.00 90.31 187 LEU A O 1
ATOM 1472 N N . ALA A 1 188 ? 10.395 -3.793 -12.501 1.00 93.31 188 ALA A N 1
ATOM 1473 C CA . ALA A 1 188 ? 11.799 -3.504 -12.207 1.00 93.31 188 ALA A CA 1
ATOM 1474 C C . ALA A 1 188 ? 12.681 -3.546 -13.467 1.00 93.31 188 ALA A C 1
ATOM 1476 O O . ALA A 1 188 ? 13.505 -2.657 -13.678 1.00 93.31 188 ALA A O 1
ATOM 1477 N N . ASP A 1 189 ? 12.464 -4.532 -14.344 1.00 94.31 189 ASP A N 1
ATOM 1478 C CA . ASP A 1 189 ? 13.154 -4.642 -15.633 1.00 94.31 189 ASP A CA 1
ATOM 1479 C C . ASP A 1 189 ? 12.893 -3.434 -16.533 1.00 94.31 189 ASP A C 1
ATOM 1481 O O . ASP A 1 189 ? 13.824 -2.852 -17.094 1.00 94.31 189 ASP A O 1
ATOM 1485 N N . ILE A 1 190 ? 11.627 -3.034 -16.648 1.00 89.38 190 ILE A N 1
ATOM 1486 C CA . ILE A 1 190 ? 11.232 -1.877 -17.451 1.00 89.38 190 ILE A CA 1
ATOM 1487 C C . ILE A 1 190 ? 11.812 -0.596 -16.847 1.00 89.38 190 ILE A C 1
ATOM 1489 O O . ILE A 1 190 ? 12.379 0.220 -17.571 1.00 89.38 190 ILE A O 1
ATOM 1493 N N . ALA A 1 191 ? 11.707 -0.419 -15.529 1.00 89.31 191 ALA A N 1
ATOM 1494 C CA . ALA A 1 191 ? 12.197 0.759 -14.827 1.00 89.31 191 ALA A CA 1
ATOM 1495 C C . ALA A 1 191 ? 13.709 0.937 -14.995 1.00 89.31 191 ALA A C 1
ATOM 1497 O O . ALA A 1 191 ? 14.168 1.998 -15.429 1.00 89.31 191 ALA A O 1
ATOM 1498 N N . LEU A 1 192 ? 14.479 -0.120 -14.724 1.00 92.12 192 LEU A N 1
ATOM 1499 C CA . LEU A 1 192 ? 15.932 -0.108 -14.858 1.00 92.12 192 LEU A CA 1
ATOM 1500 C C . LEU A 1 192 ? 16.359 0.075 -16.316 1.00 92.12 192 LEU A C 1
ATOM 1502 O O . LEU A 1 192 ? 17.285 0.835 -16.608 1.00 92.12 192 LEU A O 1
ATOM 1506 N N . GLY A 1 193 ? 15.667 -0.584 -17.246 1.00 89.81 193 GLY A N 1
ATOM 1507 C CA . GLY A 1 193 ? 15.943 -0.428 -18.663 1.00 89.81 193 GLY A CA 1
ATOM 1508 C C . GLY A 1 193 ? 15.663 0.986 -19.169 1.00 89.81 193 GLY A C 1
ATOM 1509 O O . GLY A 1 193 ? 16.477 1.538 -19.910 1.00 89.81 193 GLY A O 1
ATOM 1510 N N . ASN A 1 194 ? 14.581 1.616 -18.703 1.00 85.12 194 ASN A N 1
ATOM 1511 C CA . ASN A 1 194 ? 14.262 3.009 -19.011 1.00 85.12 194 ASN A CA 1
ATOM 1512 C C . ASN A 1 194 ? 15.331 3.953 -18.459 1.00 85.12 194 ASN A C 1
ATOM 1514 O O . ASN A 1 194 ? 15.822 4.807 -19.192 1.00 85.12 194 ASN A O 1
ATOM 1518 N N . VAL A 1 195 ? 15.748 3.769 -17.202 1.00 87.62 195 VAL A N 1
ATOM 1519 C CA . VAL A 1 195 ? 16.832 4.550 -16.590 1.00 87.62 195 VAL A CA 1
ATOM 1520 C C . VAL A 1 195 ? 18.135 4.414 -17.388 1.00 87.62 195 VAL A C 1
ATOM 1522 O O . VAL A 1 195 ? 18.767 5.421 -17.710 1.00 87.62 195 VAL A O 1
ATOM 1525 N N . LYS A 1 196 ? 18.524 3.197 -17.786 1.00 89.50 196 LYS A N 1
ATOM 1526 C CA . LYS A 1 196 ? 19.727 2.966 -18.606 1.00 89.50 196 LYS A CA 1
ATOM 1527 C C . LYS A 1 196 ? 19.625 3.609 -19.986 1.00 89.50 196 LYS A C 1
ATOM 1529 O O . LYS A 1 196 ? 20.574 4.243 -20.436 1.00 89.50 196 LYS A O 1
ATOM 1534 N N . TYR A 1 197 ? 18.470 3.499 -20.639 1.00 85.00 197 TYR A N 1
ATOM 1535 C CA . TYR A 1 197 ? 18.246 4.109 -21.947 1.00 85.00 197 TYR A CA 1
ATOM 1536 C C . TYR A 1 197 ? 18.468 5.627 -21.901 1.00 85.00 197 TYR A C 1
ATOM 1538 O O . TYR A 1 197 ? 19.180 6.183 -22.734 1.00 85.00 197 TYR A O 1
ATOM 1546 N N . VAL A 1 198 ? 17.915 6.299 -20.888 1.00 80.69 198 VAL A N 1
ATOM 1547 C CA . VAL A 1 198 ? 17.917 7.770 -20.804 1.00 80.69 198 VAL A CA 1
ATOM 1548 C C . VAL A 1 198 ? 19.231 8.337 -20.287 1.00 80.69 198 VAL A C 1
ATOM 1550 O O . VAL A 1 198 ? 19.546 9.491 -20.557 1.00 80.69 198 VAL A O 1
ATOM 1553 N N . THR A 1 199 ? 20.008 7.523 -19.575 1.00 86.38 199 THR A N 1
ATOM 1554 C CA . THR A 1 199 ? 21.353 7.866 -19.096 1.00 86.38 199 THR A CA 1
ATOM 1555 C C . THR A 1 199 ? 22.456 7.525 -20.106 1.00 86.38 199 THR A C 1
ATOM 1557 O O . THR A 1 199 ? 23.632 7.677 -19.791 1.00 86.38 199 THR A O 1
ATOM 1560 N N . GLY A 1 200 ? 22.097 7.123 -21.334 1.00 86.75 200 GLY A N 1
ATOM 1561 C CA . GLY A 1 200 ? 23.039 6.951 -22.447 1.00 86.75 200 GLY A CA 1
ATOM 1562 C C . GLY A 1 200 ? 23.502 5.515 -22.705 1.00 86.75 200 GLY A C 1
ATOM 1563 O O . GLY A 1 200 ? 24.416 5.314 -23.501 1.00 86.75 200 GLY A O 1
ATOM 1564 N N . TYR A 1 201 ? 22.855 4.514 -22.099 1.00 88.75 201 TYR A N 1
ATOM 1565 C CA . TYR A 1 201 ? 23.176 3.088 -22.247 1.00 88.75 201 TYR A CA 1
ATOM 1566 C C . TYR A 1 201 ? 22.030 2.297 -22.910 1.00 88.75 201 TYR A C 1
ATOM 1568 O O . TYR A 1 201 ? 21.518 1.332 -22.332 1.00 88.75 201 TYR A O 1
ATOM 1576 N N . PRO A 1 202 ? 21.594 2.653 -24.136 1.00 84.06 202 PRO A N 1
ATOM 1577 C CA . PRO A 1 202 ? 20.462 1.993 -24.789 1.00 84.06 202 PRO A CA 1
ATOM 1578 C C . PRO A 1 202 ? 20.718 0.502 -25.052 1.00 84.06 202 PRO A C 1
ATOM 1580 O O . PRO A 1 202 ? 19.806 -0.305 -24.905 1.00 84.06 202 PRO A O 1
ATOM 1583 N N . ASN A 1 203 ? 21.960 0.108 -25.353 1.00 86.25 203 ASN A N 1
ATOM 1584 C CA . ASN A 1 203 ? 22.316 -1.295 -25.603 1.00 86.25 203 ASN A CA 1
ATOM 1585 C C . ASN A 1 203 ? 22.107 -2.196 -24.376 1.00 86.25 203 ASN A C 1
ATOM 1587 O O . ASN A 1 203 ? 21.848 -3.386 -24.528 1.00 86.25 203 ASN A O 1
ATOM 1591 N N . GLU A 1 204 ? 22.191 -1.632 -23.171 1.00 90.25 204 GLU A N 1
ATOM 1592 C CA . GLU A 1 204 ? 21.898 -2.343 -21.926 1.00 90.25 204 GLU A CA 1
ATOM 1593 C C . GLU A 1 204 ? 20.434 -2.177 -21.501 1.00 90.25 204 GLU A C 1
ATOM 1595 O O . GLU A 1 204 ? 19.852 -3.095 -20.929 1.00 90.25 204 GLU A O 1
ATOM 1600 N N . GLY A 1 205 ? 19.822 -1.022 -21.782 1.00 88.75 205 GLY A N 1
ATOM 1601 C CA . GLY A 1 205 ? 18.454 -0.715 -21.368 1.00 88.75 205 GLY A CA 1
ATOM 1602 C C . GLY A 1 205 ? 17.371 -1.422 -22.188 1.00 88.75 205 GLY A C 1
ATOM 1603 O O . GLY A 1 205 ? 16.429 -1.976 -21.623 1.00 88.75 205 GLY A O 1
ATOM 1604 N N . VAL A 1 206 ? 17.516 -1.457 -23.517 1.00 86.56 206 VAL A N 1
ATOM 1605 C CA . VAL A 1 206 ? 16.524 -2.053 -24.430 1.00 86.56 206 VAL A CA 1
ATOM 1606 C C . VAL A 1 206 ? 16.255 -3.539 -24.134 1.00 86.56 206 VAL A C 1
ATOM 1608 O O . VAL A 1 206 ? 15.084 -3.918 -24.060 1.00 86.56 206 VAL A O 1
ATOM 1611 N N . PRO A 1 207 ? 17.270 -4.401 -23.910 1.00 90.19 207 PRO A N 1
ATOM 1612 C CA . PRO A 1 207 ? 17.027 -5.797 -23.545 1.00 90.19 207 PRO A CA 1
ATOM 1613 C C . PRO A 1 207 ? 16.214 -5.968 -22.254 1.00 90.19 207 PRO A C 1
ATOM 1615 O O . PRO A 1 207 ? 15.390 -6.880 -22.175 1.00 90.19 207 PRO A O 1
ATOM 1618 N N . LEU A 1 208 ? 16.416 -5.095 -21.261 1.00 92.25 208 LEU A N 1
ATOM 1619 C CA . LEU A 1 208 ? 15.672 -5.132 -19.999 1.00 92.25 208 LEU A CA 1
ATOM 1620 C C . LEU A 1 208 ? 14.203 -4.769 -20.224 1.00 92.25 208 LEU A C 1
ATOM 1622 O O . LEU A 1 208 ? 13.321 -5.512 -19.803 1.00 92.25 208 LEU A O 1
ATOM 1626 N N . ILE A 1 209 ? 13.933 -3.699 -20.977 1.00 87.50 209 ILE A N 1
ATOM 1627 C CA . ILE A 1 209 ? 12.559 -3.290 -21.301 1.00 87.50 209 ILE A CA 1
ATOM 1628 C C . ILE A 1 209 ? 11.826 -4.402 -22.056 1.00 87.50 209 ILE A C 1
ATOM 1630 O O . ILE A 1 209 ? 10.709 -4.759 -21.684 1.00 87.50 209 ILE A O 1
ATOM 1634 N N . ARG A 1 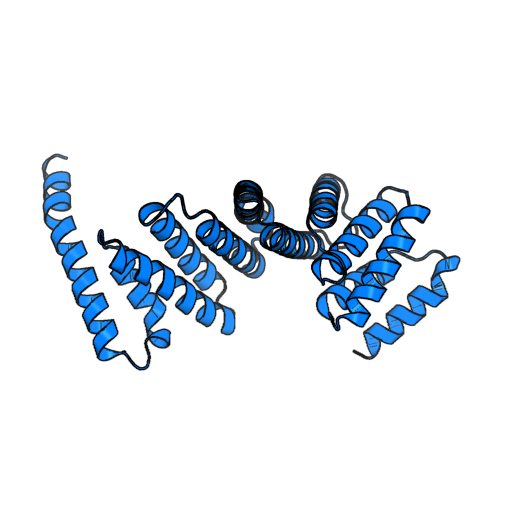210 ? 12.470 -5.025 -23.053 1.00 87.38 210 ARG A N 1
ATOM 1635 C CA . ARG A 1 210 ? 11.898 -6.172 -23.780 1.00 87.38 210 ARG A CA 1
ATOM 1636 C C . ARG A 1 210 ? 11.560 -7.339 -22.862 1.00 87.38 210 ARG A C 1
ATOM 1638 O O . ARG A 1 210 ? 10.491 -7.934 -22.993 1.00 87.38 210 ARG A O 1
ATOM 1645 N N . ARG A 1 211 ? 12.466 -7.673 -21.938 1.00 92.19 211 ARG A N 1
ATOM 1646 C CA . ARG A 1 211 ? 12.258 -8.753 -20.968 1.00 92.19 211 ARG A CA 1
ATOM 1647 C C . ARG A 1 211 ? 11.062 -8.457 -20.066 1.00 92.19 211 ARG A C 1
ATOM 1649 O O . ARG A 1 211 ? 10.199 -9.322 -19.926 1.00 92.19 211 ARG A O 1
ATOM 1656 N N . GLY A 1 212 ? 10.984 -7.244 -19.524 1.00 91.88 212 GLY A N 1
ATOM 1657 C CA . GLY A 1 212 ? 9.896 -6.834 -18.645 1.00 91.88 212 GLY A CA 1
ATOM 1658 C C . GLY A 1 212 ? 8.544 -6.743 -19.358 1.00 91.88 212 GLY A C 1
ATOM 1659 O O . GLY A 1 212 ? 7.574 -7.303 -18.859 1.00 91.88 212 GLY A O 1
ATOM 1660 N N . LEU A 1 213 ? 8.481 -6.173 -20.570 1.00 88.56 213 LEU A N 1
ATOM 1661 C CA . LEU A 1 213 ? 7.271 -6.182 -21.412 1.00 88.56 213 LEU A CA 1
ATOM 1662 C C . LEU A 1 213 ? 6.808 -7.611 -21.726 1.00 88.56 213 LEU A C 1
ATOM 1664 O O . LEU A 1 213 ? 5.622 -7.929 -21.640 1.00 88.56 213 LEU A O 1
ATOM 1668 N N . GLY A 1 214 ? 7.751 -8.495 -22.065 1.00 90.50 214 GLY A N 1
ATOM 1669 C CA . GLY A 1 214 ? 7.464 -9.905 -22.307 1.00 90.50 214 GLY A CA 1
ATOM 1670 C C . GLY A 1 214 ? 6.927 -10.622 -21.068 1.00 90.50 214 GLY A C 1
ATOM 1671 O O . GLY A 1 214 ? 6.039 -11.461 -21.201 1.00 90.50 214 GLY A O 1
ATOM 1672 N N . LEU A 1 215 ? 7.440 -10.303 -19.876 1.00 92.81 215 LEU A N 1
ATOM 1673 C CA . LEU A 1 215 ? 6.951 -10.864 -18.618 1.00 92.81 215 LEU A CA 1
ATOM 1674 C C . LEU A 1 215 ? 5.568 -10.308 -18.246 1.00 92.81 215 LEU A C 1
ATOM 1676 O O . LEU A 1 215 ? 4.677 -11.105 -17.970 1.00 92.81 215 LEU A O 1
ATOM 1680 N N . ALA A 1 216 ? 5.355 -8.991 -18.332 1.00 90.69 216 ALA A N 1
ATOM 1681 C CA . ALA A 1 216 ? 4.051 -8.365 -18.090 1.00 90.69 216 ALA A CA 1
ATOM 1682 C C . ALA A 1 216 ? 2.958 -8.980 -18.980 1.00 90.69 216 ALA A C 1
ATOM 1684 O O . ALA A 1 216 ? 1.897 -9.360 -18.489 1.00 90.69 216 ALA A O 1
ATOM 1685 N N . ARG A 1 217 ? 3.265 -9.203 -20.270 1.00 88.56 217 ARG A N 1
ATOM 1686 C CA . ARG A 1 217 ? 2.358 -9.885 -21.206 1.00 88.56 217 ARG A CA 1
ATOM 1687 C C . ARG A 1 217 ? 2.018 -11.307 -20.755 1.00 88.56 217 ARG A C 1
ATOM 1689 O O . ARG A 1 217 ? 0.856 -11.693 -20.797 1.00 88.56 217 ARG A O 1
ATOM 1696 N N . ARG A 1 218 ? 3.012 -12.095 -20.324 1.00 93.00 218 ARG A N 1
ATOM 1697 C CA . ARG A 1 218 ? 2.775 -13.471 -19.842 1.00 93.00 218 ARG A CA 1
ATOM 1698 C C . ARG A 1 218 ? 1.921 -13.512 -18.577 1.00 93.00 218 ARG A C 1
ATOM 1700 O O . ARG A 1 218 ? 1.166 -14.460 -18.407 1.00 93.00 218 ARG A O 1
ATOM 1707 N N . LEU A 1 219 ? 2.061 -12.512 -17.709 1.00 92.38 219 LEU A N 1
ATOM 1708 C CA . LEU A 1 219 ? 1.328 -12.417 -16.447 1.00 92.38 219 LEU A CA 1
ATOM 1709 C C . LEU A 1 219 ? -0.069 -11.794 -16.595 1.00 92.38 219 LEU A C 1
ATOM 1711 O O . LEU A 1 219 ? -0.830 -11.805 -15.633 1.00 92.38 219 LEU A O 1
ATOM 1715 N N . GLY A 1 220 ? -0.422 -11.266 -17.774 1.00 88.06 220 GLY A N 1
ATOM 1716 C CA . GLY A 1 220 ? -1.687 -10.553 -17.979 1.00 88.06 220 GLY A CA 1
ATOM 1717 C C . GLY A 1 220 ? -1.752 -9.210 -17.245 1.00 88.06 220 GLY A C 1
ATOM 1718 O O . GLY A 1 220 ? -2.837 -8.713 -16.959 1.00 88.06 220 GLY A O 1
ATOM 1719 N N . ASP A 1 221 ? -0.598 -8.627 -16.925 1.00 83.56 221 ASP A N 1
ATOM 1720 C CA . ASP A 1 221 ? -0.494 -7.365 -16.201 1.00 83.56 221 ASP A CA 1
ATOM 1721 C C . ASP A 1 221 ? -0.623 -6.182 -17.166 1.00 83.56 221 ASP A C 1
ATOM 1723 O O . ASP A 1 221 ? 0.366 -5.630 -17.665 1.00 83.56 221 ASP A O 1
ATOM 1727 N N . ALA A 1 222 ? -1.876 -5.841 -17.465 1.00 78.06 222 ALA A N 1
ATOM 1728 C CA . ALA A 1 222 ? -2.225 -4.781 -18.400 1.00 78.06 222 ALA A CA 1
ATOM 1729 C C . ALA A 1 222 ? -1.714 -3.405 -17.949 1.00 78.06 222 ALA A C 1
ATOM 1731 O O . ALA A 1 222 ? -1.298 -2.620 -18.796 1.00 78.06 222 ALA A O 1
ATOM 1732 N N . ASP A 1 223 ? -1.674 -3.126 -16.645 1.00 73.88 223 ASP A N 1
ATOM 1733 C CA . ASP A 1 223 ? -1.243 -1.827 -16.119 1.00 73.88 223 ASP A CA 1
ATOM 1734 C C . ASP A 1 223 ? 0.260 -1.616 -16.320 1.00 73.88 223 ASP A C 1
ATOM 1736 O O . ASP A 1 223 ? 0.679 -0.599 -16.887 1.00 73.88 223 ASP A O 1
ATOM 1740 N N . THR A 1 224 ? 1.084 -2.592 -15.916 1.00 75.62 224 THR A N 1
ATOM 1741 C CA . THR A 1 224 ? 2.536 -2.532 -16.142 1.00 75.62 224 THR A CA 1
ATOM 1742 C C . THR A 1 224 ? 2.846 -2.519 -17.635 1.00 75.62 224 THR A C 1
ATOM 1744 O O . THR A 1 224 ? 3.724 -1.771 -18.072 1.00 75.62 224 THR A O 1
ATOM 1747 N N . PHE A 1 225 ? 2.114 -3.308 -18.430 1.00 75.56 225 PHE A N 1
ATOM 1748 C CA . PHE A 1 225 ? 2.280 -3.353 -19.880 1.00 75.56 225 PHE A CA 1
ATOM 1749 C C . PHE A 1 225 ? 1.948 -2.009 -20.540 1.00 75.56 225 PHE A C 1
ATOM 1751 O O . PHE A 1 225 ? 2.773 -1.475 -21.282 1.00 75.56 225 PHE A O 1
ATOM 1758 N N . TRP A 1 226 ? 0.776 -1.439 -20.245 1.00 69.94 226 TRP A N 1
ATOM 1759 C CA . TRP A 1 226 ? 0.312 -0.183 -20.830 1.00 69.94 226 TRP A CA 1
ATOM 1760 C C . TRP A 1 226 ? 1.248 0.967 -20.477 1.00 69.94 226 TRP A C 1
ATOM 1762 O O . TRP A 1 226 ? 1.688 1.711 -21.356 1.00 69.94 226 TRP A O 1
ATOM 1772 N N . TRP A 1 227 ? 1.634 1.063 -19.202 1.00 69.38 227 TRP A N 1
ATOM 1773 C CA . TRP A 1 227 ? 2.569 2.079 -18.736 1.00 69.38 227 TRP A CA 1
ATOM 1774 C C . TRP A 1 227 ? 3.934 1.985 -19.449 1.00 69.38 227 TRP A C 1
ATOM 1776 O O . TRP A 1 227 ? 4.458 2.988 -19.946 1.00 69.38 227 TRP A O 1
ATOM 1786 N N . ALA A 1 228 ? 4.496 0.779 -19.543 1.00 68.75 228 ALA A N 1
ATOM 1787 C CA . ALA A 1 228 ? 5.789 0.537 -20.171 1.00 68.75 228 ALA A CA 1
ATOM 1788 C C . ALA A 1 228 ? 5.775 0.807 -21.682 1.00 68.75 228 ALA A C 1
ATOM 1790 O O . ALA A 1 228 ? 6.694 1.433 -22.219 1.00 68.75 228 ALA A O 1
ATOM 1791 N N . ALA A 1 229 ? 4.721 0.360 -22.365 1.00 69.06 229 ALA A N 1
ATOM 1792 C CA . ALA A 1 229 ? 4.558 0.535 -23.799 1.00 69.06 229 ALA A CA 1
ATOM 1793 C C . ALA A 1 229 ? 4.318 2.011 -24.163 1.00 69.06 229 ALA A C 1
ATOM 1795 O O . ALA A 1 229 ? 4.953 2.512 -25.091 1.00 69.06 229 ALA A O 1
ATOM 1796 N N . ALA A 1 230 ? 3.509 2.748 -23.392 1.00 66.88 230 ALA A N 1
ATOM 1797 C CA . ALA A 1 230 ? 3.301 4.185 -23.596 1.00 66.88 230 ALA A CA 1
ATOM 1798 C C . ALA A 1 230 ? 4.611 4.986 -23.474 1.00 66.88 230 ALA A C 1
ATOM 1800 O O . ALA A 1 230 ? 4.882 5.879 -24.281 1.00 66.88 230 ALA A O 1
ATOM 1801 N N . TYR A 1 231 ? 5.464 4.635 -22.506 1.00 67.00 231 TYR A N 1
ATOM 1802 C CA . TYR A 1 231 ? 6.784 5.249 -22.364 1.00 67.00 231 TYR A CA 1
ATOM 1803 C C . TYR A 1 231 ? 7.708 4.921 -23.544 1.00 67.00 231 TYR A C 1
ATOM 1805 O O . TYR A 1 231 ? 8.400 5.804 -24.055 1.00 67.00 231 TYR A O 1
ATOM 1813 N N . TRP A 1 232 ? 7.706 3.665 -23.998 1.00 67.81 232 TRP A N 1
ATOM 1814 C CA . TRP A 1 232 ? 8.517 3.206 -25.125 1.00 67.81 232 TRP A CA 1
ATOM 1815 C C . TRP A 1 232 ? 8.151 3.917 -26.435 1.00 67.81 232 TRP A C 1
ATOM 1817 O O . TRP A 1 232 ? 9.035 4.445 -27.115 1.00 67.81 232 TRP A O 1
ATOM 1827 N N . LEU A 1 233 ? 6.852 4.015 -26.743 1.00 68.50 233 LEU A N 1
ATOM 1828 C CA . LEU A 1 233 ? 6.336 4.697 -27.936 1.00 68.50 233 LEU A CA 1
ATOM 1829 C C . LEU A 1 233 ? 6.724 6.181 -27.991 1.00 68.50 233 LEU A C 1
ATOM 1831 O O . LEU A 1 233 ? 6.992 6.706 -29.069 1.00 68.50 233 LEU A O 1
ATOM 1835 N N . GLY A 1 234 ? 6.802 6.855 -26.840 1.00 63.69 234 GLY A N 1
ATOM 1836 C CA . GLY A 1 234 ? 7.213 8.259 -26.762 1.00 63.69 234 GLY A CA 1
ATOM 1837 C C . GLY A 1 234 ? 8.728 8.504 -26.854 1.00 63.69 234 GLY A C 1
ATOM 1838 O O . GLY A 1 234 ? 9.142 9.657 -26.968 1.00 63.69 234 GLY A O 1
ATOM 1839 N N . ARG A 1 235 ? 9.571 7.461 -26.769 1.00 63.75 235 ARG A N 1
ATOM 1840 C CA . ARG A 1 235 ? 11.030 7.586 -26.534 1.00 63.75 235 ARG A CA 1
ATOM 1841 C C . ARG A 1 235 ? 11.904 6.910 -27.581 1.00 63.75 235 ARG A C 1
ATOM 1843 O O . ARG A 1 235 ? 13.015 7.380 -27.847 1.00 63.75 235 ARG A O 1
ATOM 1850 N N . VAL A 1 236 ? 11.450 5.798 -28.146 1.00 62.34 236 VAL A N 1
ATOM 1851 C CA . VAL A 1 236 ? 12.262 4.982 -29.050 1.00 62.34 236 VAL A CA 1
ATOM 1852 C C . VAL A 1 236 ? 11.906 5.317 -30.494 1.00 62.34 236 VAL A C 1
ATOM 1854 O O . VAL A 1 236 ? 11.157 4.617 -31.169 1.00 62.34 236 VAL A O 1
ATOM 1857 N N . GLY A 1 237 ? 12.451 6.447 -30.952 1.00 57.47 237 GLY A N 1
ATOM 1858 C CA . GLY A 1 237 ? 12.291 6.957 -32.319 1.00 57.47 237 GLY A CA 1
ATOM 1859 C C . GLY A 1 237 ? 13.414 6.559 -33.283 1.00 57.47 237 GLY A C 1
ATOM 1860 O O . GLY A 1 237 ? 13.439 7.038 -34.414 1.00 57.47 237 GLY A O 1
ATOM 1861 N N . ALA A 1 238 ? 14.375 5.733 -32.853 1.00 64.12 238 ALA A N 1
ATOM 1862 C CA . ALA A 1 238 ? 15.467 5.318 -33.727 1.00 64.12 238 ALA A CA 1
ATOM 1863 C C . ALA A 1 238 ? 14.949 4.329 -34.797 1.00 64.12 238 ALA A C 1
ATOM 1865 O O . ALA A 1 238 ? 14.237 3.388 -34.433 1.00 64.12 238 ALA A O 1
ATOM 1866 N N . PRO A 1 239 ? 15.318 4.483 -36.086 1.00 64.88 239 PRO A N 1
ATOM 1867 C CA . PRO A 1 239 ? 14.773 3.670 -37.181 1.00 64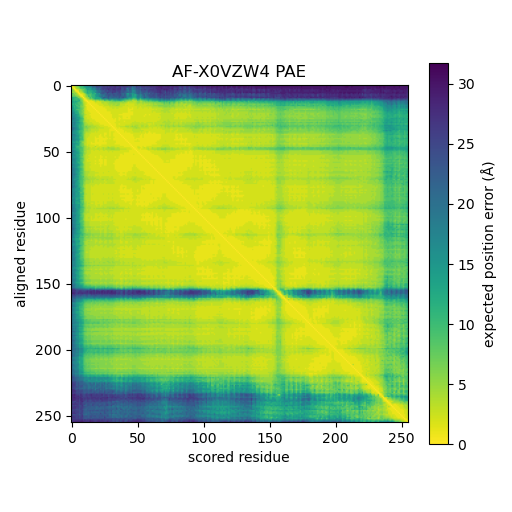.88 239 PRO A CA 1
ATOM 1868 C C . PRO A 1 239 ? 14.908 2.154 -36.981 1.00 64.88 239 PRO A C 1
ATOM 1870 O O . PRO A 1 239 ? 14.055 1.387 -37.416 1.00 64.88 239 PRO A O 1
ATOM 1873 N N . GLN A 1 240 ? 15.949 1.701 -36.274 1.00 69.31 240 GLN A N 1
ATOM 1874 C CA . GLN A 1 240 ? 16.154 0.277 -35.987 1.00 69.31 240 GLN A CA 1
ATOM 1875 C C . GLN A 1 240 ? 15.113 -0.345 -35.039 1.00 69.31 240 GLN A C 1
ATOM 1877 O O . GLN A 1 240 ? 15.093 -1.561 -34.867 1.00 69.31 240 GLN A O 1
ATOM 1882 N N . HIS A 1 241 ? 14.272 0.467 -34.399 1.00 69.56 241 HIS A N 1
ATOM 1883 C CA . HIS A 1 241 ? 13.232 0.013 -33.478 1.00 69.56 241 HIS A CA 1
ATOM 1884 C C . HIS A 1 241 ? 11.817 0.237 -34.028 1.00 69.56 241 HIS A C 1
ATOM 1886 O O . HIS A 1 241 ? 10.850 -0.088 -33.348 1.00 69.56 241 HIS A O 1
ATOM 1892 N N . THR A 1 242 ? 11.671 0.744 -35.258 1.00 68.56 242 THR A N 1
ATOM 1893 C CA . THR A 1 242 ? 10.371 1.118 -35.837 1.00 68.56 242 THR A CA 1
ATOM 1894 C C . THR A 1 242 ? 9.375 -0.041 -35.911 1.00 68.56 242 THR A C 1
ATOM 1896 O O . THR A 1 242 ? 8.211 0.166 -35.588 1.00 68.56 242 THR A O 1
ATOM 1899 N N . GLU A 1 243 ? 9.798 -1.258 -36.267 1.00 70.94 243 GLU A N 1
ATOM 1900 C CA . GLU A 1 243 ? 8.901 -2.431 -36.276 1.00 70.94 243 GLU A CA 1
ATOM 1901 C C . GLU A 1 243 ? 8.391 -2.794 -34.875 1.00 70.94 243 GLU A C 1
ATOM 1903 O O . GLU A 1 243 ? 7.231 -3.164 -34.703 1.00 70.94 243 GLU A O 1
ATOM 1908 N N . GLU A 1 244 ? 9.246 -2.676 -33.859 1.00 68.50 244 GLU A N 1
ATOM 1909 C CA . GLU A 1 244 ? 8.889 -2.965 -32.470 1.00 68.50 244 GLU A CA 1
ATOM 1910 C C . GLU A 1 244 ? 7.965 -1.885 -31.899 1.00 68.50 244 GLU A C 1
ATOM 1912 O O . GLU A 1 244 ? 6.976 -2.202 -31.241 1.00 68.50 244 GLU A O 1
ATOM 1917 N N . THR A 1 245 ? 8.239 -0.618 -32.218 1.00 70.62 245 THR A N 1
ATOM 1918 C CA . THR A 1 245 ? 7.370 0.521 -31.906 1.00 70.62 245 THR A CA 1
ATOM 1919 C C . THR A 1 245 ? 6.002 0.369 -32.579 1.00 70.62 245 THR A C 1
ATOM 1921 O O . THR A 1 245 ? 4.984 0.558 -31.921 1.00 70.62 245 THR A O 1
ATOM 1924 N N . LEU A 1 246 ? 5.944 -0.034 -33.854 1.00 73.75 246 LEU A N 1
ATOM 1925 C CA . LEU A 1 246 ? 4.680 -0.250 -34.565 1.00 73.75 246 LEU A CA 1
ATOM 1926 C C . LEU A 1 246 ? 3.867 -1.391 -33.938 1.00 73.75 246 LEU A C 1
ATOM 1928 O O . LEU A 1 246 ? 2.688 -1.206 -33.650 1.00 73.75 246 LEU A O 1
ATOM 1932 N N . ARG A 1 247 ? 4.505 -2.531 -33.642 1.00 75.25 247 ARG A N 1
ATOM 1933 C CA . ARG A 1 247 ? 3.839 -3.669 -32.990 1.00 75.25 247 ARG A CA 1
ATOM 1934 C C . ARG A 1 247 ? 3.270 -3.294 -31.619 1.00 75.25 247 ARG A C 1
ATOM 1936 O O . ARG A 1 247 ? 2.138 -3.648 -31.314 1.00 75.25 247 ARG A O 1
ATOM 1943 N N . LEU A 1 248 ? 4.032 -2.569 -30.797 1.00 71.56 248 LEU A N 1
ATOM 1944 C CA . LEU A 1 248 ? 3.557 -2.116 -29.485 1.00 71.56 248 LEU A CA 1
ATOM 1945 C C . LEU A 1 248 ? 2.393 -1.123 -29.604 1.00 71.56 248 LEU A C 1
ATOM 1947 O O . LEU A 1 248 ? 1.477 -1.171 -28.788 1.00 71.56 248 LEU A O 1
ATOM 1951 N N . ALA A 1 249 ? 2.401 -0.252 -30.618 1.00 70.94 249 ALA A N 1
ATOM 1952 C CA . ALA A 1 249 ? 1.292 0.662 -30.885 1.00 70.94 249 ALA A CA 1
ATOM 1953 C C . ALA A 1 249 ? 0.015 -0.078 -31.315 1.00 70.94 249 ALA A C 1
ATOM 1955 O O . ALA A 1 249 ? -1.070 0.269 -30.856 1.00 70.94 249 ALA A O 1
ATOM 1956 N N . GLU A 1 250 ? 0.137 -1.108 -32.154 1.00 75.81 250 GLU A N 1
ATOM 1957 C CA . GLU A 1 250 ? -0.992 -1.950 -32.569 1.00 75.81 250 GLU A CA 1
ATOM 1958 C C . GLU A 1 250 ? -1.571 -2.754 -31.399 1.00 75.81 250 GLU A C 1
ATOM 1960 O O . GLU A 1 250 ? -2.789 -2.804 -31.243 1.00 75.81 250 GLU A O 1
ATOM 1965 N N . GLU A 1 251 ? -0.716 -3.334 -30.549 1.00 68.62 251 GLU A N 1
ATOM 1966 C CA . GLU A 1 251 ? -1.144 -4.062 -29.346 1.00 68.62 251 GLU A CA 1
ATOM 1967 C C . GLU A 1 251 ? -1.869 -3.138 -28.352 1.00 68.62 251 GLU A C 1
ATOM 1969 O O . GLU A 1 251 ? -2.912 -3.511 -27.820 1.00 68.62 251 GLU A O 1
ATOM 1974 N N . LEU A 1 252 ? -1.376 -1.910 -28.149 1.00 66.44 252 LEU A N 1
ATOM 1975 C CA . LEU A 1 252 ? -2.038 -0.915 -27.297 1.00 66.44 252 LEU A CA 1
ATOM 1976 C C . LEU A 1 252 ? -3.372 -0.408 -27.856 1.00 66.44 252 LEU A C 1
ATOM 1978 O O . LEU A 1 252 ? -4.207 0.050 -27.085 1.00 66.44 252 LEU A O 1
ATOM 1982 N N . ALA A 1 253 ? -3.574 -0.456 -29.173 1.00 66.50 253 ALA A N 1
ATOM 1983 C CA . ALA A 1 253 ? -4.823 -0.032 -29.805 1.00 66.50 253 ALA A CA 1
ATOM 1984 C C . ALA A 1 253 ? -5.932 -1.101 -29.745 1.00 66.50 253 ALA A C 1
ATOM 1986 O O . ALA A 1 253 ? -7.083 -0.794 -30.057 1.00 66.50 253 ALA A O 1
ATOM 1987 N N . GLN A 1 254 ? -5.591 -2.348 -29.402 1.00 66.00 254 GLN A N 1
ATOM 1988 C CA . GLN A 1 254 ? -6.511 -3.493 -29.388 1.00 66.00 254 GLN A CA 1
ATOM 1989 C C . GLN A 1 254 ? -6.938 -3.938 -27.980 1.00 66.00 254 GLN A C 1
ATOM 1991 O O . GLN A 1 254 ? -7.892 -4.711 -27.875 1.00 66.00 254 GLN A O 1
ATOM 1996 N N . GLY A 1 255 ? -6.233 -3.497 -26.932 1.00 56.00 255 GLY A N 1
ATOM 1997 C CA . GLY A 1 255 ? -6.548 -3.764 -25.521 1.00 56.00 255 GLY A CA 1
ATOM 1998 C C . GLY A 1 255 ? -7.382 -2.662 -24.887 1.00 56.00 255 GLY A C 1
ATOM 1999 O O . GLY A 1 255 ? -8.216 -3.009 -24.024 1.00 56.00 255 GLY A O 1
#

Radius of gyration: 22.93 Å; Cα contacts (8 Å, |Δi|>4): 321; chains: 1; bounding box: 50×42×75 Å

pLDDT: mean 88.17, std 13.5, range [39.56, 98.75]

Secondary structure (DSSP, 8-state):
-HHHHHHHHHHHHHHHHHHHHHHHHHHHHTTT-GGGGHHHHHHHHHT--SHHHHHHHHHHHHHHHHHHHHTT-HHHHHHHHHHHHHHHHHH-TT-HHHHHHHHHHHHHHHHHTT-HHHIIIIIHHHHHHHHHHTT-HHHHHHHHHHHHHHHHHHS-S---THHHHHHHHHHHHHHHHPPTTSHHHHHHHHHHHHHHHHTT-HHHHHHHHHHHHHHHHHHT-HHHHHHHHHHHHTT---GGGHHHHHHHHHHHHH-

Mean predicted aligned error: 7.01 Å